Protein AF-A0A182I8K1-F1 (afdb_monomer)

Sequence (194 aa):
MDQNGKLSFAEFNQKLLKYISNSVHCDAQEKDIISRFKKLVEQRDACLAQLHKKKELELVYSEDIKGLQQQHAKAVEVLEGIEKKCNLLALEQLSIDGAQLPLKESTEQNKPQGSTDPSHQMNEMLLNRFLRKYCNLYVQFNACGSGIRVLSLADNQYYEFCLNDTTNVAELREHIWSNLAASSGHLNSWESLL

Foldseek 3Di:
DDDDDDDDPVNVVVVVVVVVVVCVVVVVVVVVVVVVVVVVVVVVVVVVVVVVVVVVVVVVVVVVVVVVVVVVVVVVVVVVVVVVVVVVVVVVVVVVVVVPPPPPPDDDDDDDPLPDDPVLVVLLVVVQVVCCVPPQKHWDQDSPFQWIWIARNVVRDIDIDRHPPPDDSVVVSVVVSVVVVVPDPCVVVCVVVD

Structure (mmCIF, N/CA/C/O backbone):
data_AF-A0A182I8K1-F1
#
_entry.id   AF-A0A182I8K1-F1
#
loop_
_atom_site.group_PDB
_atom_site.id
_atom_site.type_symbol
_atom_site.label_atom_id
_atom_site.label_alt_id
_atom_site.label_comp_id
_atom_site.label_asym_id
_atom_site.label_entity_id
_atom_site.label_seq_id
_atom_site.pdbx_PDB_ins_code
_atom_site.Cartn_x
_atom_site.Cartn_y
_atom_site.Cartn_z
_atom_site.occupancy
_atom_site.B_iso_or_equiv
_atom_site.auth_seq_id
_atom_site.auth_comp_id
_atom_site.auth_asym_id
_atom_site.auth_atom_id
_atom_site.pdbx_PDB_model_num
ATOM 1 N N . MET A 1 1 ? 61.098 27.113 -42.974 1.00 37.16 1 MET A N 1
ATOM 2 C CA . MET A 1 1 ? 60.189 26.430 -43.919 1.00 37.16 1 MET A CA 1
ATOM 3 C C . MET A 1 1 ? 59.631 27.502 -44.830 1.00 37.16 1 MET A C 1
ATOM 5 O O . MET A 1 1 ? 58.906 28.359 -44.341 1.00 37.16 1 MET A O 1
ATOM 9 N N . ASP A 1 2 ? 60.036 27.509 -46.097 1.00 41.06 2 ASP A N 1
ATOM 10 C CA . ASP A 1 2 ? 59.602 28.512 -47.072 1.00 41.06 2 ASP A CA 1
ATOM 11 C C . ASP A 1 2 ? 58.106 28.365 -47.369 1.00 41.06 2 ASP A C 1
ATOM 13 O O . ASP A 1 2 ? 57.654 27.327 -47.847 1.00 41.06 2 ASP A O 1
ATOM 17 N N . GLN A 1 3 ? 57.323 29.397 -47.048 1.00 54.00 3 GLN A N 1
ATOM 18 C CA . GLN A 1 3 ? 55.856 29.352 -47.081 1.00 54.00 3 GLN A CA 1
ATOM 19 C C . GLN A 1 3 ? 55.215 29.780 -48.411 1.00 54.00 3 GLN A C 1
ATOM 21 O O . GLN A 1 3 ? 53.996 29.825 -48.482 1.00 54.00 3 GLN A O 1
ATOM 26 N N . ASN A 1 4 ? 55.970 30.043 -49.484 1.00 56.75 4 ASN A N 1
ATOM 27 C CA . ASN A 1 4 ? 55.393 30.511 -50.757 1.00 56.75 4 ASN A CA 1
ATOM 28 C C . ASN A 1 4 ? 56.011 29.838 -51.996 1.00 56.75 4 ASN A C 1
ATOM 30 O O . ASN A 1 4 ? 56.458 30.498 -52.934 1.00 56.75 4 ASN A O 1
ATOM 34 N N . GLY A 1 5 ? 56.023 28.504 -52.022 1.00 65.12 5 GLY A N 1
ATOM 35 C CA . GLY A 1 5 ? 56.319 27.756 -53.246 1.00 65.12 5 GLY A CA 1
ATOM 36 C C . GLY A 1 5 ? 55.140 27.820 -54.223 1.00 65.12 5 GLY A C 1
ATOM 37 O O . GLY A 1 5 ? 54.064 27.308 -53.918 1.00 65.12 5 GLY A O 1
ATOM 38 N N . LYS A 1 6 ? 55.328 28.432 -55.400 1.00 73.62 6 LYS A N 1
ATOM 39 C CA . LYS A 1 6 ? 54.354 28.361 -56.503 1.00 73.62 6 LYS A CA 1
ATOM 40 C C . LYS A 1 6 ? 54.275 26.915 -56.989 1.00 73.62 6 LYS A C 1
ATOM 42 O O . LYS A 1 6 ? 55.238 26.406 -57.552 1.00 73.62 6 LYS A O 1
ATOM 47 N N . LEU A 1 7 ? 53.142 26.265 -56.746 1.00 78.06 7 LEU A N 1
ATOM 48 C C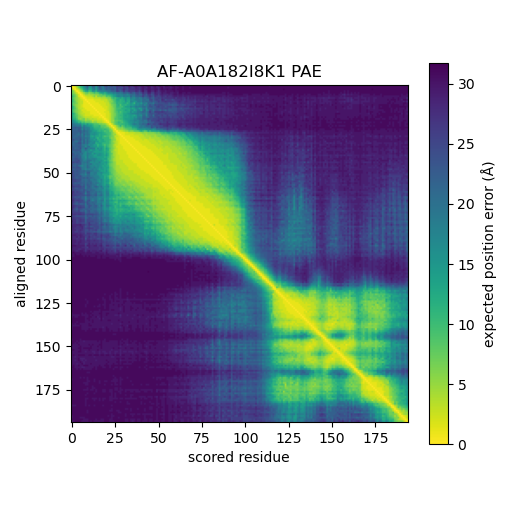A . LEU A 1 7 ? 52.898 24.896 -57.183 1.00 78.06 7 LEU A CA 1
ATOM 49 C C . LEU A 1 7 ? 52.418 24.898 -58.640 1.00 78.06 7 LEU A C 1
ATOM 51 O O . LEU A 1 7 ? 51.538 25.685 -58.994 1.00 78.06 7 LEU A O 1
ATOM 55 N N . SER A 1 8 ? 52.959 24.020 -59.482 1.00 83.88 8 SER A N 1
ATOM 56 C CA . SER A 1 8 ? 52.418 23.838 -60.831 1.00 83.88 8 SER A CA 1
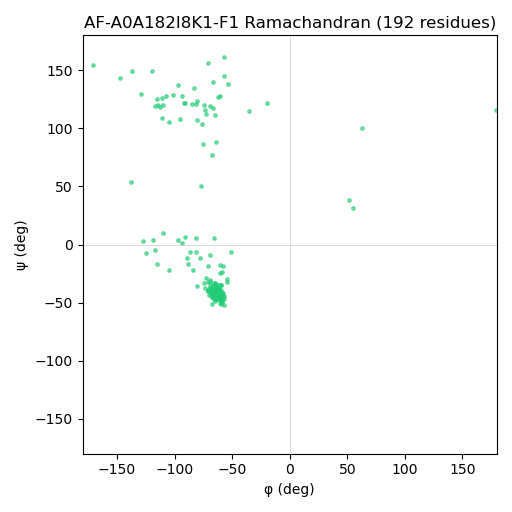ATOM 57 C C . SER A 1 8 ? 51.059 23.128 -60.786 1.00 83.88 8 SER A C 1
ATOM 59 O O . SER A 1 8 ? 50.750 22.380 -59.855 1.00 83.88 8 SER A O 1
ATOM 61 N N . PHE A 1 9 ? 50.234 23.325 -61.818 1.00 73.81 9 PHE A N 1
ATOM 62 C CA . PHE A 1 9 ? 48.918 22.681 -61.908 1.00 73.81 9 PHE A CA 1
ATOM 63 C C . PHE A 1 9 ? 49.011 21.144 -61.900 1.00 73.81 9 PHE A C 1
ATOM 65 O O . PHE A 1 9 ? 48.170 20.472 -61.306 1.00 73.81 9 PHE A O 1
ATOM 72 N N . ALA A 1 10 ? 50.064 20.579 -62.496 1.00 86.12 10 ALA A N 1
ATOM 73 C CA . ALA A 1 10 ? 50.304 19.137 -62.499 1.00 86.12 10 ALA A CA 1
ATOM 74 C C . ALA A 1 10 ? 50.625 18.601 -61.092 1.00 86.12 10 ALA A C 1
ATOM 76 O O . ALA A 1 10 ? 50.061 17.591 -60.670 1.00 86.12 10 ALA A O 1
ATOM 77 N N . GLU A 1 11 ? 51.471 19.305 -60.335 1.00 83.00 11 GLU A N 1
ATOM 78 C CA . GLU A 1 11 ? 51.780 18.961 -58.940 1.00 83.00 11 GLU A CA 1
ATOM 79 C C . GLU A 1 11 ? 50.561 19.139 -58.030 1.00 83.00 11 GLU A C 1
ATOM 81 O O . GLU A 1 11 ? 50.365 18.358 -57.096 1.00 83.00 11 GLU A O 1
ATOM 86 N N . PHE A 1 12 ? 49.719 20.138 -58.310 1.00 78.69 12 PHE A N 1
ATOM 87 C CA . PHE A 1 12 ? 48.468 20.351 -57.586 1.00 78.69 12 PHE A CA 1
ATOM 88 C C . PHE A 1 12 ? 47.513 19.185 -57.822 1.00 78.69 12 PHE A C 1
ATOM 90 O O . PHE A 1 12 ? 47.037 18.588 -56.860 1.00 78.69 12 PHE A O 1
ATOM 97 N N . ASN A 1 13 ? 47.316 18.792 -59.083 1.00 78.75 13 ASN A N 1
ATOM 98 C CA . ASN A 1 13 ? 46.490 17.641 -59.434 1.00 78.75 13 ASN A CA 1
ATOM 99 C C . ASN A 1 13 ? 47.024 16.336 -58.841 1.00 78.75 13 ASN A C 1
ATOM 101 O O . ASN A 1 13 ? 46.237 15.541 -58.338 1.00 78.75 13 ASN A O 1
ATOM 105 N N . GLN A 1 14 ? 48.340 16.113 -58.818 1.00 82.00 14 GLN A N 1
ATOM 106 C CA . GLN A 1 14 ? 48.906 14.939 -58.149 1.00 82.00 14 GLN A CA 1
ATOM 107 C C . GLN A 1 14 ? 48.653 14.948 -56.640 1.00 82.00 14 GLN A C 1
ATOM 109 O O . GLN A 1 14 ? 48.285 13.916 -56.080 1.00 82.00 14 GLN A O 1
ATOM 114 N N . LYS A 1 15 ? 48.817 16.096 -55.969 1.00 77.69 15 LYS A N 1
ATOM 115 C CA . LYS A 1 15 ? 48.501 16.217 -54.538 1.00 77.69 15 LYS A CA 1
ATOM 116 C C . LYS A 1 15 ? 47.012 16.000 -54.270 1.00 77.69 15 LYS A C 1
ATOM 118 O O . LYS A 1 15 ? 46.679 15.312 -53.308 1.00 77.69 15 LYS A O 1
ATOM 123 N N . LEU A 1 16 ? 46.139 16.522 -55.131 1.00 72.44 16 LEU A N 1
ATOM 124 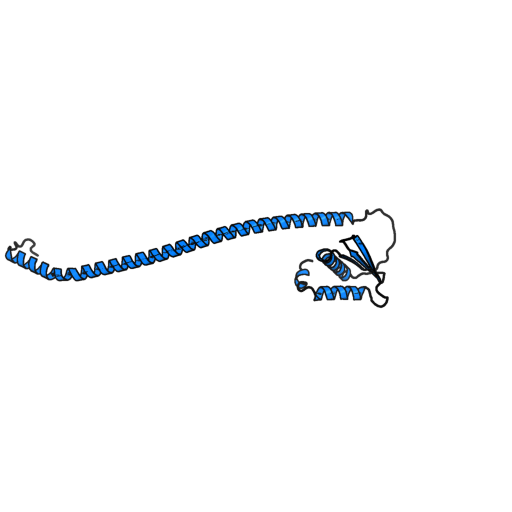C CA . LEU A 1 16 ? 44.689 16.360 -55.031 1.00 72.44 16 LEU A CA 1
ATOM 125 C C . LEU A 1 16 ? 44.274 14.895 -55.227 1.00 72.44 16 LEU A C 1
ATOM 127 O O . LEU A 1 16 ? 43.547 14.346 -54.406 1.00 72.44 16 LEU A O 1
ATOM 131 N N . LEU A 1 17 ? 44.804 14.226 -56.253 1.00 76.56 17 LEU A N 1
ATOM 132 C CA . LEU A 1 17 ? 44.559 12.804 -56.507 1.00 76.56 17 LEU A CA 1
ATOM 133 C C . LEU A 1 17 ? 45.052 11.932 -55.351 1.00 76.56 17 LEU A C 1
ATOM 135 O O . LEU A 1 17 ? 44.356 11.009 -54.937 1.00 76.56 17 LEU A O 1
ATOM 139 N N . LYS A 1 18 ? 46.214 12.252 -54.775 1.00 74.31 18 LYS A N 1
ATOM 140 C CA . LYS A 1 18 ? 46.752 11.560 -53.596 1.00 74.31 18 LYS A CA 1
ATOM 141 C C . LYS A 1 18 ? 45.880 11.779 -52.355 1.00 74.31 18 LYS A C 1
ATOM 143 O O . LYS A 1 18 ? 45.711 10.859 -51.564 1.00 74.31 18 LYS A O 1
ATOM 148 N N . TYR A 1 19 ? 45.280 12.960 -52.210 1.00 67.00 19 TYR A N 1
ATOM 149 C CA . TYR A 1 19 ? 44.316 13.250 -51.148 1.00 67.00 19 TYR A CA 1
ATOM 150 C C . TYR A 1 19 ? 43.010 12.460 -51.330 1.00 67.00 19 TYR A C 1
ATOM 152 O O . TYR A 1 19 ? 42.544 11.841 -50.382 1.00 67.00 19 TYR A O 1
ATOM 160 N N . ILE A 1 20 ? 42.486 12.386 -52.557 1.00 66.88 20 ILE A N 1
ATOM 161 C CA . ILE A 1 20 ? 41.296 11.587 -52.913 1.00 66.88 20 ILE A CA 1
ATOM 162 C C . ILE A 1 20 ? 41.561 10.077 -52.758 1.00 66.88 20 ILE A C 1
ATOM 164 O O . ILE A 1 20 ? 40.691 9.311 -52.360 1.00 66.88 20 ILE A O 1
ATOM 168 N N . SER A 1 21 ? 42.790 9.629 -53.012 1.00 67.94 21 SER A N 1
ATOM 169 C CA . SER A 1 21 ? 43.196 8.237 -52.772 1.00 67.94 21 SER A CA 1
ATOM 170 C C . SER A 1 21 ? 43.254 7.914 -51.275 1.00 67.94 21 SER A C 1
ATOM 172 O O . SER A 1 21 ? 42.953 6.799 -50.862 1.00 67.94 21 SER A O 1
ATOM 174 N N . ASN A 1 22 ? 43.606 8.907 -50.453 1.00 63.66 22 ASN A N 1
ATOM 175 C CA . ASN A 1 22 ? 43.666 8.789 -48.999 1.00 63.66 22 ASN A CA 1
ATOM 176 C C . ASN A 1 22 ? 42.298 8.994 -48.320 1.00 63.66 22 ASN A C 1
ATOM 178 O O . ASN A 1 22 ? 42.104 8.502 -47.211 1.00 63.66 22 ASN A O 1
ATOM 182 N N . SER A 1 23 ? 41.328 9.659 -48.964 1.00 57.78 23 SER A N 1
ATOM 183 C CA . SER A 1 23 ? 39.959 9.804 -48.438 1.00 57.78 23 SER A CA 1
ATOM 184 C C . SER A 1 23 ? 39.171 8.491 -48.426 1.00 57.78 23 SER A C 1
ATOM 186 O O . SER A 1 23 ? 38.142 8.409 -47.768 1.00 57.78 23 SER A O 1
ATOM 188 N N . VAL A 1 24 ? 39.693 7.425 -49.046 1.00 56.25 24 VAL A N 1
ATOM 189 C CA . VAL A 1 24 ? 39.214 6.040 -48.867 1.00 56.25 24 VAL A CA 1
ATOM 190 C C . VAL A 1 24 ? 39.280 5.603 -47.387 1.00 56.25 24 VAL A C 1
ATOM 192 O O . VAL A 1 24 ? 38.599 4.667 -46.977 1.00 56.25 24 VAL A O 1
ATOM 195 N N . HIS A 1 25 ? 40.064 6.287 -46.542 1.00 55.94 25 HIS A N 1
ATOM 196 C CA . HIS A 1 25 ? 40.109 6.056 -45.092 1.00 55.94 25 HIS A CA 1
ATOM 197 C C . HIS A 1 25 ? 39.049 6.832 -44.283 1.00 55.94 25 HIS A C 1
ATOM 199 O O . HIS A 1 25 ? 38.903 6.570 -43.088 1.00 55.94 25 HIS A O 1
ATOM 205 N N . CYS A 1 26 ? 38.279 7.738 -44.900 1.00 60.59 26 CYS A N 1
ATOM 206 C CA . CYS A 1 26 ? 37.181 8.445 -44.228 1.00 60.59 26 CYS A CA 1
ATOM 207 C C . CYS A 1 26 ? 35.952 7.548 -44.012 1.00 60.59 26 CYS A C 1
ATOM 209 O O . CYS A 1 26 ? 35.315 7.644 -42.964 1.00 60.59 26 CYS A O 1
ATOM 211 N N . ASP A 1 27 ? 35.682 6.603 -44.917 1.00 69.69 27 ASP A N 1
ATOM 212 C CA . ASP A 1 27 ? 34.526 5.697 -44.830 1.00 69.69 27 ASP A CA 1
ATOM 213 C C . ASP A 1 27 ? 34.523 4.845 -43.550 1.00 69.69 27 ASP A C 1
ATOM 215 O O . ASP A 1 27 ? 33.470 4.532 -42.993 1.00 69.69 27 ASP A O 1
ATOM 219 N N . ALA A 1 28 ? 35.703 4.444 -43.066 1.00 73.12 28 ALA A N 1
ATOM 220 C CA . ALA A 1 28 ? 35.826 3.652 -41.843 1.00 73.12 28 ALA A CA 1
ATOM 221 C C . ALA A 1 28 ? 35.509 4.483 -40.590 1.00 73.12 28 ALA A C 1
ATOM 223 O O . ALA A 1 28 ? 34.838 3.997 -39.680 1.00 73.12 28 ALA A O 1
ATOM 224 N N . GLN A 1 29 ? 35.954 5.742 -40.559 1.00 76.56 29 GLN A N 1
ATOM 225 C CA . GLN A 1 29 ? 35.676 6.668 -39.459 1.00 76.56 29 GLN A CA 1
ATOM 226 C C . GLN A 1 29 ? 34.206 7.094 -39.445 1.00 76.56 29 GLN A C 1
ATOM 228 O O . GLN A 1 29 ? 33.592 7.140 -38.383 1.00 76.56 29 GLN A O 1
ATOM 233 N N . GLU A 1 30 ? 33.614 7.342 -40.613 1.00 78.75 30 GLU A N 1
ATOM 234 C CA . GLU A 1 30 ? 32.193 7.665 -40.734 1.00 78.75 30 GLU A CA 1
ATOM 235 C C . GLU A 1 30 ? 31.313 6.498 -40.262 1.00 78.75 30 GLU A C 1
ATOM 237 O O . GLU A 1 30 ? 30.403 6.690 -39.452 1.00 78.75 30 GLU A O 1
ATOM 242 N N . LYS A 1 31 ? 31.636 5.263 -40.669 1.00 80.94 31 LYS A N 1
ATOM 243 C CA . LYS A 1 31 ? 30.946 4.056 -40.185 1.00 80.94 31 LYS A CA 1
ATOM 244 C C . LYS A 1 31 ? 31.087 3.861 -38.675 1.00 80.94 31 LYS A C 1
ATOM 246 O O . LYS A 1 31 ? 30.110 3.471 -38.032 1.00 80.94 31 LYS A O 1
ATOM 251 N N . ASP A 1 32 ? 32.258 4.138 -38.099 1.00 84.12 32 ASP A N 1
ATOM 252 C CA . ASP A 1 32 ? 32.456 4.083 -36.645 1.00 84.12 32 ASP A CA 1
ATOM 253 C C . ASP A 1 32 ? 31.590 5.124 -35.921 1.00 84.12 32 ASP A C 1
ATOM 255 O O . ASP A 1 32 ? 30.866 4.791 -34.983 1.00 84.12 32 ASP A O 1
ATOM 259 N N . ILE A 1 33 ? 31.577 6.368 -36.406 1.00 83.38 33 ILE A N 1
ATOM 260 C CA . ILE A 1 33 ? 30.759 7.448 -35.842 1.00 83.38 33 ILE A CA 1
ATOM 261 C C . ILE A 1 33 ? 29.267 7.093 -35.905 1.00 83.38 33 ILE A C 1
ATOM 263 O O . ILE A 1 33 ? 28.572 7.194 -34.892 1.00 83.38 33 ILE A O 1
ATOM 267 N N . ILE A 1 34 ? 28.776 6.610 -37.050 1.00 84.12 34 ILE A N 1
ATOM 268 C CA . ILE A 1 34 ? 27.381 6.175 -37.214 1.00 84.12 34 ILE A CA 1
ATOM 269 C C . ILE A 1 34 ? 27.052 5.023 -36.253 1.00 84.12 34 ILE A C 1
ATOM 271 O O . ILE A 1 34 ? 26.008 5.041 -35.600 1.00 84.12 34 ILE A O 1
ATOM 275 N N . SER A 1 35 ? 27.950 4.044 -36.109 1.00 88.75 35 SER A N 1
ATOM 276 C CA . SER A 1 35 ? 27.792 2.930 -35.164 1.00 88.75 35 SER A CA 1
ATOM 277 C C . SER A 1 35 ? 27.703 3.416 -33.713 1.00 88.75 35 SER A C 1
ATOM 279 O O . SER A 1 35 ? 26.838 2.974 -32.952 1.00 88.75 35 SER A O 1
ATOM 281 N N . ARG A 1 36 ? 28.546 4.379 -33.325 1.00 91.25 36 ARG A N 1
ATOM 282 C CA . ARG A 1 36 ? 28.522 4.986 -31.987 1.00 91.25 36 ARG A CA 1
ATOM 283 C C . ARG A 1 36 ? 27.236 5.771 -31.741 1.00 91.25 36 ARG A C 1
ATOM 285 O O . ARG A 1 36 ? 26.642 5.611 -30.677 1.00 91.25 36 ARG A O 1
ATOM 292 N N . PHE A 1 37 ? 26.766 6.552 -32.714 1.00 91.69 37 PHE A N 1
ATOM 293 C CA . PHE A 1 37 ? 25.477 7.239 -32.610 1.00 91.69 37 PHE A CA 1
ATOM 294 C C . PHE A 1 37 ? 24.316 6.260 -32.481 1.00 91.69 37 PHE A C 1
ATOM 296 O O . PHE A 1 37 ? 23.457 6.457 -31.626 1.00 91.69 37 PHE A O 1
ATOM 303 N N . LYS A 1 38 ? 24.315 5.173 -33.259 1.00 92.62 38 LYS A N 1
ATOM 304 C CA . LYS A 1 38 ? 23.286 4.136 -33.156 1.00 92.62 38 LYS A CA 1
ATOM 305 C C . LYS A 1 38 ? 23.236 3.531 -31.751 1.00 92.62 38 LYS A C 1
ATOM 307 O O . LYS A 1 38 ? 22.163 3.470 -31.161 1.00 92.62 38 LYS A O 1
ATOM 312 N N . LYS A 1 39 ? 24.394 3.191 -31.172 1.00 93.56 39 LYS A N 1
ATOM 313 C CA . LYS A 1 39 ? 24.479 2.697 -29.786 1.00 93.56 39 LYS A CA 1
ATOM 314 C C . LYS A 1 39 ? 23.964 3.713 -28.766 1.00 93.56 39 LYS A C 1
ATOM 316 O O . LYS A 1 39 ? 23.277 3.329 -27.827 1.00 93.56 39 LYS A O 1
ATOM 321 N N . LEU A 1 40 ? 24.274 4.999 -28.935 1.00 94.38 40 LEU A N 1
ATOM 322 C CA . LEU A 1 40 ? 23.772 6.053 -28.045 1.00 94.38 40 LEU A CA 1
ATOM 323 C C . LEU A 1 40 ? 22.250 6.213 -28.143 1.00 94.38 40 LEU A C 1
ATOM 325 O O . LEU A 1 40 ? 21.595 6.416 -27.124 1.00 94.38 40 LEU A O 1
ATOM 329 N N . VAL A 1 41 ? 21.683 6.092 -29.345 1.00 93.19 41 VAL A N 1
ATOM 330 C CA . VAL A 1 41 ? 20.227 6.106 -29.551 1.00 93.19 41 VAL A CA 1
ATOM 331 C C . VAL A 1 41 ? 19.579 4.899 -28.872 1.00 93.19 41 VAL A C 1
ATOM 333 O O . VAL A 1 41 ? 18.637 5.077 -28.107 1.00 93.19 41 VAL A O 1
ATOM 336 N N . GLU A 1 42 ? 20.132 3.699 -29.054 1.00 95.56 42 GLU A N 1
ATOM 337 C CA . GLU A 1 42 ? 19.651 2.481 -28.386 1.00 95.56 42 GLU A CA 1
ATOM 338 C C . GLU A 1 42 ? 19.712 2.608 -26.851 1.00 95.56 42 GLU A C 1
ATOM 340 O O . GLU A 1 42 ? 18.759 2.257 -26.155 1.00 95.56 42 GLU A O 1
ATOM 345 N N . GLN A 1 43 ? 20.797 3.172 -26.307 1.00 96.19 43 GLN A N 1
ATOM 346 C CA . GLN A 1 43 ? 20.934 3.433 -24.870 1.00 96.19 43 GLN A CA 1
ATOM 347 C C . GLN A 1 43 ? 19.924 4.465 -24.359 1.00 96.19 43 GLN A C 1
ATOM 349 O O . GLN A 1 43 ? 19.333 4.275 -23.293 1.00 96.19 43 GLN A O 1
ATOM 354 N N . ARG A 1 44 ? 19.707 5.550 -25.112 1.00 96.69 44 ARG A N 1
ATOM 355 C CA . ARG A 1 44 ? 18.696 6.563 -24.792 1.00 96.69 44 ARG A CA 1
ATOM 356 C C . ARG A 1 44 ? 17.310 5.931 -24.740 1.00 96.69 44 ARG A C 1
ATOM 358 O O . ARG A 1 44 ? 16.586 6.157 -23.776 1.00 96.69 44 ARG A O 1
ATOM 365 N N . ASP A 1 45 ? 16.956 5.137 -25.742 1.00 96.62 45 ASP A N 1
ATOM 366 C CA . ASP A 1 45 ? 15.627 4.535 -25.849 1.00 96.62 45 ASP A CA 1
ATOM 367 C C . ASP A 1 45 ? 15.394 3.501 -24.740 1.00 96.62 45 ASP A C 1
ATOM 369 O O . ASP A 1 45 ? 14.327 3.486 -24.124 1.00 96.62 45 ASP A O 1
ATOM 373 N N . ALA A 1 46 ? 16.417 2.717 -24.386 1.00 97.56 46 ALA A N 1
ATOM 374 C CA . ALA A 1 46 ? 16.369 1.826 -23.229 1.00 97.56 46 ALA A CA 1
ATOM 375 C C . ALA A 1 46 ? 16.168 2.595 -21.908 1.00 97.56 46 ALA A C 1
ATOM 377 O O . ALA A 1 46 ? 15.355 2.192 -21.073 1.00 97.56 46 ALA A O 1
ATOM 378 N N . CYS A 1 47 ? 16.867 3.720 -21.724 1.00 97.38 47 CYS A N 1
ATOM 379 C CA . CYS A 1 47 ? 16.711 4.577 -20.547 1.00 97.38 47 CYS A CA 1
ATOM 380 C C . CYS A 1 47 ? 15.306 5.198 -20.475 1.00 97.38 47 CYS A C 1
ATOM 382 O O . CYS A 1 47 ? 14.664 5.173 -19.425 1.00 97.38 47 CYS A O 1
ATOM 384 N N . LEU A 1 48 ? 14.783 5.688 -21.603 1.00 97.00 48 LEU A N 1
ATOM 385 C CA . LEU A 1 48 ? 13.426 6.230 -21.691 1.00 97.00 48 LEU A CA 1
ATOM 386 C C . LEU A 1 48 ? 12.365 5.171 -21.372 1.00 97.00 48 LEU A C 1
ATOM 388 O O . LEU A 1 48 ? 11.432 5.460 -20.624 1.00 97.00 48 LEU A O 1
ATOM 392 N N . ALA A 1 49 ? 12.527 3.940 -21.861 1.00 97.62 49 ALA A N 1
ATOM 393 C CA . ALA A 1 49 ? 11.627 2.835 -21.538 1.00 97.62 49 ALA A CA 1
ATOM 394 C C . ALA A 1 49 ? 11.636 2.503 -20.034 1.00 97.62 49 ALA A C 1
ATOM 396 O O . ALA A 1 49 ? 10.580 2.299 -19.431 1.00 97.62 49 ALA A O 1
ATOM 397 N N . GLN A 1 50 ? 12.814 2.503 -19.399 1.00 97.88 50 GLN A N 1
ATOM 398 C CA . GLN A 1 50 ? 12.930 2.305 -17.950 1.00 97.88 50 GLN A CA 1
ATOM 399 C C . GLN A 1 50 ? 12.271 3.439 -17.155 1.00 97.88 50 GLN A C 1
ATOM 401 O O . GLN A 1 50 ? 11.559 3.171 -16.185 1.00 97.88 50 GLN A O 1
ATOM 406 N N . LEU A 1 51 ? 12.467 4.694 -17.570 1.00 97.19 51 LEU A N 1
ATOM 407 C CA . LEU A 1 51 ? 11.829 5.855 -16.945 1.00 97.19 51 LEU A CA 1
ATOM 408 C C . LEU A 1 51 ? 10.305 5.808 -17.076 1.00 97.19 51 LEU A C 1
ATOM 410 O O . LEU A 1 51 ? 9.609 6.084 -16.101 1.00 97.19 51 LEU A O 1
ATOM 414 N N . HIS A 1 52 ? 9.786 5.412 -18.240 1.00 97.25 52 HIS A N 1
ATOM 415 C CA . HIS A 1 52 ? 8.349 5.248 -18.451 1.00 97.25 52 HIS A CA 1
ATOM 416 C C . HIS A 1 52 ? 7.765 4.201 -17.502 1.00 97.25 52 HIS A C 1
ATOM 418 O O . HIS A 1 52 ? 6.830 4.494 -16.760 1.00 97.25 52 HIS A O 1
ATOM 424 N N . LYS A 1 53 ? 8.390 3.020 -17.437 1.00 97.00 53 LYS A N 1
ATOM 425 C CA . LYS A 1 53 ? 7.969 1.944 -16.533 1.00 97.00 53 LYS A CA 1
ATOM 426 C C . LYS A 1 53 ? 7.999 2.381 -15.067 1.00 97.00 53 LYS A C 1
ATOM 428 O O . LYS A 1 53 ? 7.094 2.063 -14.302 1.00 97.00 53 LYS A O 1
ATOM 433 N N . LYS A 1 54 ? 9.035 3.122 -14.656 1.00 96.88 54 LYS A N 1
ATOM 434 C CA . LYS A 1 54 ? 9.130 3.654 -13.289 1.00 96.88 54 LYS A CA 1
ATOM 435 C C . LYS A 1 54 ? 7.999 4.642 -12.992 1.00 96.88 54 LYS A C 1
ATOM 437 O O . LYS A 1 54 ? 7.419 4.575 -11.915 1.00 96.88 54 LYS A O 1
ATOM 442 N N . LYS A 1 55 ? 7.669 5.515 -13.946 1.00 96.75 55 LYS A N 1
ATOM 443 C CA . LYS A 1 55 ? 6.578 6.486 -13.817 1.00 96.75 55 LYS A CA 1
ATOM 444 C C . LYS A 1 55 ? 5.209 5.810 -13.709 1.00 96.75 55 LYS A C 1
ATOM 446 O O . LYS A 1 55 ? 4.388 6.240 -12.909 1.00 96.75 55 LYS A O 1
ATOM 451 N N . GLU A 1 56 ? 4.964 4.751 -14.479 1.00 96.75 56 GLU A N 1
ATOM 452 C CA . GLU A 1 56 ? 3.731 3.958 -14.370 1.00 96.75 56 GLU A CA 1
ATOM 453 C C . GLU A 1 56 ? 3.596 3.318 -12.985 1.00 96.75 56 GLU A C 1
ATOM 455 O O . GLU A 1 56 ? 2.541 3.415 -12.366 1.00 96.75 56 GLU A O 1
ATOM 460 N N . LEU A 1 57 ? 4.677 2.735 -12.457 1.00 96.25 57 LEU A N 1
ATOM 461 C CA . LEU A 1 57 ? 4.684 2.178 -11.100 1.00 96.25 57 LEU A CA 1
ATOM 462 C C . LEU A 1 57 ? 4.443 3.251 -10.031 1.00 96.25 57 LEU A C 1
ATOM 464 O O . LEU A 1 57 ? 3.710 3.016 -9.078 1.00 96.25 57 LEU A O 1
ATOM 468 N N . GLU A 1 58 ? 5.032 4.436 -10.189 1.00 95.81 58 GLU A N 1
ATOM 469 C CA . GLU A 1 58 ? 4.828 5.559 -9.269 1.00 95.81 58 GLU A CA 1
ATOM 470 C C . GLU A 1 58 ? 3.370 6.040 -9.246 1.00 95.81 58 GLU A C 1
ATOM 472 O O . GLU A 1 58 ? 2.846 6.356 -8.177 1.00 95.81 58 GLU A O 1
ATOM 477 N N . LEU A 1 59 ? 2.689 6.041 -10.398 1.00 95.38 59 LEU A N 1
ATOM 478 C CA . LEU A 1 59 ? 1.259 6.349 -10.472 1.00 95.38 59 LEU A CA 1
ATOM 479 C C . LEU A 1 59 ? 0.420 5.324 -9.705 1.00 95.38 59 LEU A C 1
ATOM 481 O O . LEU A 1 59 ? -0.417 5.727 -8.900 1.00 95.38 59 LEU A O 1
ATOM 485 N N . VAL A 1 60 ? 0.696 4.028 -9.888 1.00 95.38 60 VAL A N 1
ATOM 486 C CA . VAL A 1 60 ? 0.015 2.953 -9.146 1.00 95.38 60 VAL A CA 1
ATOM 487 C C . VAL A 1 60 ? 0.213 3.128 -7.639 1.00 95.38 60 VAL A C 1
ATOM 489 O O . VAL A 1 60 ? -0.759 3.173 -6.890 1.00 95.38 60 VAL A O 1
ATOM 492 N N . TYR A 1 61 ? 1.452 3.341 -7.184 1.00 95.44 61 TYR A N 1
ATOM 493 C CA . TYR A 1 61 ? 1.717 3.577 -5.761 1.00 95.44 61 TYR A CA 1
ATOM 494 C C . TYR A 1 61 ? 1.018 4.833 -5.225 1.00 95.44 61 TYR A C 1
ATOM 496 O O . TYR A 1 61 ? 0.579 4.853 -4.076 1.00 95.44 61 TYR A O 1
ATOM 504 N N . SER A 1 62 ? 0.892 5.889 -6.033 1.00 95.94 62 SER A N 1
ATOM 505 C CA . SER A 1 62 ? 0.160 7.095 -5.638 1.00 95.94 62 SER A CA 1
ATOM 506 C C . SER A 1 62 ? -1.332 6.822 -5.427 1.00 95.94 62 SER A C 1
ATOM 508 O O . SER A 1 62 ? -1.924 7.351 -4.482 1.00 95.94 62 SER A O 1
ATOM 510 N N . GLU A 1 63 ? -1.943 5.999 -6.278 1.00 95.31 63 GLU A N 1
ATOM 511 C CA . GLU A 1 63 ? -3.338 5.575 -6.132 1.00 95.31 63 GLU A CA 1
ATOM 512 C C . GLU A 1 63 ? -3.533 4.697 -4.891 1.00 95.31 63 GLU A C 1
ATOM 514 O O . GLU A 1 63 ? -4.440 4.965 -4.098 1.00 95.31 63 GLU A O 1
ATOM 519 N N . ASP A 1 64 ? -2.632 3.742 -4.652 1.00 96.00 64 ASP A N 1
ATOM 520 C CA . ASP A 1 64 ? -2.655 2.888 -3.459 1.00 96.00 64 ASP A CA 1
ATOM 521 C C . ASP A 1 64 ? -2.546 3.708 -2.166 1.00 96.00 64 ASP A C 1
ATOM 523 O O . ASP A 1 64 ? -3.318 3.506 -1.226 1.00 96.00 64 ASP A O 1
ATOM 527 N N . ILE A 1 65 ? -1.635 4.690 -2.121 1.00 95.69 65 ILE A N 1
ATOM 528 C CA . ILE A 1 65 ? -1.480 5.591 -0.969 1.00 95.69 65 ILE A CA 1
ATOM 529 C C . ILE A 1 65 ? -2.775 6.363 -0.706 1.00 95.69 65 ILE A C 1
ATOM 531 O O . ILE A 1 65 ? -3.206 6.457 0.444 1.00 95.69 65 ILE A O 1
ATOM 535 N N . LYS A 1 66 ? -3.425 6.892 -1.750 1.00 96.12 66 LYS A N 1
ATOM 536 C CA . LYS A 1 66 ? -4.714 7.588 -1.603 1.00 96.12 66 LYS A CA 1
ATOM 537 C C . LYS A 1 66 ? -5.796 6.649 -1.069 1.00 96.12 66 LYS A C 1
ATOM 539 O O . LYS A 1 66 ? -6.555 7.040 -0.181 1.00 96.12 66 LYS A O 1
ATOM 544 N N . GLY A 1 67 ? -5.844 5.412 -1.564 1.00 96.62 67 GLY A N 1
ATOM 545 C CA . GLY A 1 67 ? -6.759 4.382 -1.072 1.00 96.62 67 GLY A CA 1
ATOM 546 C C . GLY A 1 67 ? -6.546 4.079 0.414 1.00 96.62 67 GLY A C 1
ATOM 547 O O . GLY A 1 67 ? -7.499 4.105 1.196 1.00 96.62 67 GLY A O 1
ATOM 548 N N . LEU A 1 68 ? -5.293 3.875 0.827 1.00 95.44 68 LEU A N 1
ATOM 549 C CA . LEU A 1 68 ? -4.923 3.636 2.226 1.00 95.44 68 LEU A CA 1
ATOM 550 C C . LEU A 1 68 ? -5.247 4.834 3.127 1.00 95.44 68 LEU A C 1
ATOM 552 O O . LEU A 1 68 ? -5.776 4.647 4.221 1.00 95.44 68 LEU A O 1
ATOM 556 N N . GLN A 1 69 ? -5.005 6.065 2.672 1.00 96.62 69 GLN A N 1
ATOM 557 C CA . GLN A 1 69 ? -5.377 7.276 3.413 1.00 96.62 69 GLN A CA 1
ATOM 558 C C . GLN A 1 69 ? -6.891 7.368 3.635 1.00 96.62 69 GLN A C 1
ATOM 560 O O . GLN A 1 69 ? -7.336 7.709 4.733 1.00 96.62 69 GLN A O 1
ATOM 565 N N . GLN A 1 70 ? -7.694 7.017 2.628 1.00 96.69 70 GLN A N 1
ATOM 566 C CA . GLN A 1 70 ? -9.148 6.989 2.768 1.00 96.69 70 GLN A CA 1
ATOM 567 C C . GLN A 1 70 ? -9.608 5.902 3.750 1.00 96.69 70 GLN A C 1
ATOM 569 O O . GLN A 1 70 ? -10.516 6.139 4.547 1.00 96.69 70 GLN A O 1
ATOM 574 N N . GLN A 1 71 ? -8.996 4.714 3.714 1.00 94.25 71 GLN A N 1
ATOM 575 C CA . GLN A 1 71 ? -9.286 3.647 4.676 1.00 94.25 71 GLN A CA 1
ATOM 576 C C . GLN A 1 71 ? -8.910 4.055 6.103 1.00 94.25 71 GLN A C 1
ATOM 578 O O . GLN A 1 71 ? -9.700 3.843 7.020 1.00 94.25 71 GLN A O 1
ATOM 583 N N . HIS A 1 72 ? -7.755 4.698 6.279 1.00 95.25 72 HIS A N 1
ATOM 584 C CA . HIS A 1 72 ? -7.323 5.235 7.564 1.00 95.25 72 HIS A CA 1
ATOM 585 C C . HIS A 1 72 ? -8.327 6.257 8.110 1.00 95.25 72 HIS A C 1
ATOM 587 O O . HIS A 1 72 ? -8.748 6.140 9.256 1.00 95.25 72 HIS A O 1
ATOM 593 N N . ALA A 1 73 ? -8.778 7.212 7.289 1.00 96.31 73 ALA A N 1
ATOM 594 C CA . ALA A 1 73 ? -9.777 8.199 7.705 1.00 96.31 73 ALA A CA 1
ATOM 595 C C . ALA A 1 73 ? -11.087 7.541 8.181 1.00 96.31 73 ALA A C 1
ATOM 597 O O . ALA A 1 73 ? -11.605 7.895 9.237 1.00 96.31 73 ALA A O 1
ATOM 598 N N . LYS A 1 74 ? -11.580 6.529 7.453 1.00 95.69 74 LYS A N 1
ATOM 599 C CA . LYS A 1 74 ? -12.766 5.754 7.861 1.00 95.69 74 LYS A CA 1
ATOM 600 C C . LYS A 1 74 ? -12.543 4.997 9.172 1.00 95.69 74 LYS A C 1
ATOM 602 O O . LYS A 1 74 ? -13.435 4.946 10.010 1.00 95.69 74 LYS A O 1
ATOM 607 N N . ALA A 1 75 ? -11.369 4.393 9.354 1.00 93.31 75 ALA A N 1
ATOM 608 C CA . ALA A 1 75 ? -11.041 3.668 10.578 1.00 93.31 75 ALA A CA 1
ATOM 609 C C . ALA A 1 75 ? -10.987 4.602 11.797 1.00 93.31 75 ALA A C 1
ATOM 611 O O . ALA A 1 75 ? -11.503 4.247 12.854 1.00 93.31 75 ALA A O 1
ATOM 612 N N . VAL A 1 76 ? -10.424 5.804 11.635 1.00 96.31 76 VAL A N 1
ATOM 613 C CA . VAL A 1 76 ? -10.411 6.843 12.675 1.00 96.31 76 VAL A CA 1
ATOM 614 C C . VAL A 1 76 ? -11.834 7.251 13.053 1.00 96.31 76 VAL A C 1
ATOM 616 O O . VAL A 1 76 ? -12.163 7.239 14.233 1.00 96.31 76 VAL A O 1
ATOM 619 N N . GLU A 1 77 ? -12.708 7.511 12.079 1.00 95.94 77 GLU A N 1
ATOM 620 C CA . GLU A 1 77 ? -14.113 7.858 12.343 1.00 95.94 77 GLU A CA 1
ATOM 621 C C . GLU A 1 77 ? -14.843 6.758 13.137 1.00 95.94 77 GLU A C 1
ATOM 623 O O . GLU A 1 77 ? -15.579 7.034 14.088 1.00 95.94 77 GLU A O 1
ATOM 628 N N . VAL A 1 78 ? -14.604 5.488 12.789 1.00 94.25 78 VAL A N 1
ATOM 629 C CA . VAL A 1 78 ? -15.161 4.345 13.526 1.00 94.25 78 VAL A CA 1
ATOM 630 C C . VAL A 1 78 ? -14.620 4.291 14.955 1.00 94.25 78 VAL A C 1
ATOM 632 O O . VAL A 1 78 ? -15.403 4.079 15.882 1.00 94.25 78 VAL A O 1
ATOM 635 N N . LEU A 1 79 ? -13.314 4.492 15.152 1.00 93.25 79 LEU A N 1
ATOM 636 C CA . LEU A 1 79 ? -12.696 4.502 16.480 1.00 93.25 79 LEU A CA 1
ATOM 637 C C . LEU A 1 79 ? -13.242 5.633 17.350 1.00 93.25 79 LEU A C 1
ATOM 639 O O . LEU A 1 79 ? -13.638 5.367 18.481 1.00 93.25 79 LEU A O 1
ATOM 643 N N . GLU A 1 80 ? -13.361 6.849 16.820 1.00 93.94 80 GLU A N 1
ATOM 644 C CA . GLU A 1 80 ? -13.986 7.974 17.526 1.00 93.94 80 GLU A CA 1
ATOM 645 C C . GLU A 1 80 ? -15.447 7.670 17.890 1.00 93.94 80 GLU A C 1
ATOM 647 O O . GLU A 1 80 ? -15.926 8.011 18.974 1.00 93.94 80 GLU A O 1
ATOM 652 N N . GLY A 1 81 ? -16.181 7.003 16.995 1.00 92.06 81 GLY A N 1
ATOM 653 C CA . GLY A 1 81 ? -17.544 6.549 17.259 1.00 92.06 81 GLY A CA 1
ATOM 654 C C . GLY A 1 81 ? -17.618 5.515 18.386 1.00 92.06 81 GLY A C 1
ATOM 655 O O . GLY A 1 81 ? -18.522 5.574 19.223 1.00 92.06 81 GLY A O 1
ATOM 656 N N . ILE A 1 82 ? -16.672 4.576 18.428 1.00 88.75 82 ILE A N 1
ATOM 657 C CA . ILE A 1 82 ? -16.557 3.583 19.502 1.00 88.75 82 ILE A CA 1
ATOM 658 C C . ILE A 1 82 ? -16.169 4.264 20.814 1.00 88.75 82 ILE A C 1
ATOM 660 O O . ILE A 1 82 ? -16.801 3.997 21.830 1.00 88.75 82 ILE A O 1
ATOM 664 N N . GLU A 1 83 ? -15.199 5.174 20.801 1.00 90.75 83 GLU A N 1
ATOM 665 C CA . GLU A 1 83 ? -14.767 5.928 21.978 1.00 90.75 83 GLU A CA 1
ATOM 666 C C . GLU A 1 83 ? -15.935 6.703 22.598 1.00 90.75 83 GLU A C 1
ATOM 668 O O . GLU A 1 83 ? -16.193 6.584 23.795 1.00 90.75 83 GLU A O 1
ATOM 673 N N . LYS A 1 84 ? -16.723 7.411 21.777 1.00 91.94 84 LYS A N 1
ATOM 674 C CA . LYS A 1 84 ? -17.942 8.098 22.235 1.00 91.94 84 LYS A CA 1
ATOM 675 C C . LYS A 1 84 ? -18.926 7.134 22.897 1.00 91.94 84 LYS A C 1
ATOM 677 O O . LYS A 1 84 ? -19.455 7.448 23.959 1.00 91.94 84 LYS A O 1
ATOM 682 N N . LYS A 1 85 ? -19.154 5.954 22.309 1.00 90.38 85 LYS A N 1
ATOM 683 C CA . LYS A 1 85 ? -20.029 4.924 22.900 1.00 90.38 85 LYS A CA 1
ATOM 684 C C . LYS A 1 85 ? -19.475 4.391 24.220 1.00 90.38 85 LYS A C 1
ATOM 686 O O . LYS A 1 85 ? -20.233 4.259 25.172 1.00 90.38 85 LYS A O 1
ATOM 691 N N . CYS A 1 86 ? -18.174 4.124 24.300 1.00 85.06 86 CYS A N 1
ATOM 692 C CA . CYS A 1 86 ? -17.518 3.694 25.533 1.00 85.06 86 CYS A CA 1
ATOM 693 C C . CYS A 1 86 ? -17.648 4.751 26.637 1.00 85.06 86 CYS A C 1
ATOM 695 O O . CYS A 1 86 ? -17.965 4.402 27.770 1.00 85.06 86 CYS A O 1
ATOM 697 N N . ASN A 1 87 ? -17.473 6.031 26.304 1.00 87.00 87 ASN A N 1
ATOM 698 C CA . ASN A 1 87 ? -17.633 7.133 27.252 1.00 87.00 87 ASN A CA 1
ATOM 699 C C . ASN A 1 87 ? -19.080 7.252 27.752 1.00 87.00 87 ASN A C 1
ATOM 701 O O . ASN A 1 87 ? -19.297 7.440 28.946 1.00 87.00 87 ASN A O 1
ATOM 705 N N . LEU A 1 88 ? -20.071 7.088 26.868 1.00 86.56 88 LEU A N 1
ATOM 706 C CA . LEU A 1 88 ? -21.484 7.055 27.260 1.00 86.56 88 LEU A CA 1
ATOM 707 C C . LEU A 1 88 ? -21.788 5.875 28.188 1.00 86.56 88 LEU A C 1
ATOM 709 O O . LEU A 1 88 ? -22.376 6.078 29.244 1.00 86.56 88 LEU A O 1
ATOM 713 N N . LEU A 1 89 ? -21.322 4.671 27.847 1.00 82.06 89 LEU A N 1
ATOM 714 C CA . LEU A 1 89 ? -21.490 3.485 28.692 1.00 82.06 89 LEU A CA 1
ATOM 715 C C . LEU A 1 89 ? -20.813 3.654 30.059 1.00 82.06 89 LEU A C 1
ATOM 717 O O . LEU A 1 89 ? -21.371 3.245 31.072 1.00 82.06 89 LEU A O 1
ATOM 721 N N . ALA A 1 90 ? -19.636 4.283 30.115 1.00 80.81 90 ALA A N 1
ATOM 722 C CA . ALA A 1 90 ? -18.960 4.583 31.375 1.00 80.81 90 ALA A CA 1
ATOM 723 C C . ALA A 1 90 ? -19.764 5.570 32.239 1.00 80.81 90 ALA A C 1
ATOM 725 O O . ALA A 1 90 ? -19.877 5.373 33.448 1.00 80.81 90 ALA A O 1
ATOM 726 N N . LEU A 1 91 ? -20.361 6.602 31.632 1.00 79.62 91 LEU A N 1
ATOM 727 C CA . LEU A 1 91 ? -21.243 7.546 32.328 1.00 79.62 91 LEU A CA 1
ATOM 728 C C . LEU A 1 91 ? -22.533 6.878 32.821 1.00 79.62 91 LEU A C 1
ATOM 730 O O . LEU A 1 91 ? -22.939 7.109 33.959 1.00 79.62 91 LEU A O 1
ATOM 734 N N . GLU A 1 92 ? -23.157 6.028 32.005 1.00 75.25 92 GLU A N 1
ATOM 735 C CA . GLU A 1 92 ? -24.319 5.228 32.410 1.00 75.25 92 GLU A CA 1
ATOM 736 C C . GLU A 1 92 ? -23.968 4.310 33.583 1.00 75.25 92 GLU A C 1
ATOM 738 O O . GLU A 1 92 ? -24.714 4.237 34.556 1.00 75.25 92 GLU A O 1
ATOM 743 N N . GLN A 1 93 ? -22.801 3.668 33.545 1.00 71.31 93 GLN A N 1
ATOM 744 C CA . GLN A 1 93 ? -22.335 2.806 34.624 1.00 71.31 93 GLN A CA 1
ATOM 745 C C . GLN A 1 93 ? -22.113 3.585 35.928 1.00 71.31 93 GLN A C 1
ATOM 747 O O . GLN A 1 93 ? -22.582 3.149 36.974 1.00 71.31 93 GLN A O 1
ATOM 752 N N . LEU A 1 94 ? -21.510 4.776 35.865 1.00 70.38 94 LEU A N 1
ATOM 753 C CA . LEU A 1 94 ? -21.371 5.670 37.020 1.00 70.38 94 LEU A CA 1
ATOM 754 C C . LEU A 1 94 ? -22.725 6.162 37.551 1.00 70.38 94 LEU A C 1
ATOM 756 O O . LEU A 1 94 ? -22.892 6.309 38.759 1.00 70.38 94 LEU A O 1
ATOM 760 N N . SER A 1 95 ? -23.706 6.395 36.675 1.00 67.62 95 SER A N 1
ATOM 761 C CA . SER A 1 95 ? -25.071 6.745 37.081 1.00 67.62 95 SER A CA 1
ATOM 762 C C . SER A 1 95 ? -25.780 5.581 37.781 1.00 67.62 95 SER A C 1
ATOM 764 O O . SER A 1 95 ? -26.529 5.805 38.731 1.00 67.62 95 SER A O 1
ATOM 766 N N . ILE A 1 96 ? -25.557 4.348 37.325 1.00 60.78 96 ILE A N 1
ATOM 767 C CA . ILE A 1 96 ? -26.102 3.131 37.941 1.00 60.78 96 ILE A CA 1
ATOM 768 C C . ILE A 1 96 ? -25.434 2.871 39.297 1.00 60.78 96 ILE A C 1
ATOM 770 O O . ILE A 1 96 ? -26.126 2.595 40.274 1.00 60.78 96 ILE A O 1
ATOM 774 N N . ASP A 1 97 ? -24.113 3.022 39.381 1.00 55.94 97 ASP A N 1
ATOM 775 C CA . ASP A 1 97 ? -23.351 2.818 40.616 1.00 55.94 97 ASP A CA 1
ATOM 776 C C . ASP A 1 97 ? -23.619 3.945 41.639 1.00 55.94 97 ASP A C 1
ATOM 778 O O . ASP A 1 97 ? -23.682 3.698 42.843 1.00 55.94 97 ASP A O 1
ATOM 782 N N . GLY A 1 98 ? -23.881 5.173 41.175 1.00 49.19 98 GLY A N 1
ATOM 783 C CA . GLY A 1 98 ? -24.333 6.291 42.010 1.00 49.19 98 GLY A CA 1
ATOM 784 C C . GLY A 1 98 ? -25.761 6.125 42.545 1.00 49.19 98 GLY A C 1
ATOM 785 O O . GLY A 1 98 ? -26.048 6.562 43.658 1.00 49.19 98 GLY A O 1
ATOM 786 N N . ALA A 1 99 ? -26.641 5.446 41.803 1.00 44.97 99 ALA A N 1
ATOM 787 C CA . ALA A 1 99 ? -27.989 5.088 42.255 1.00 44.97 99 ALA A CA 1
ATOM 788 C C . ALA A 1 99 ? -28.015 3.873 43.209 1.00 44.97 99 ALA A C 1
ATOM 790 O O . ALA A 1 99 ? -29.040 3.616 43.837 1.00 44.97 99 ALA A O 1
ATOM 791 N N . GLN A 1 100 ? -26.899 3.142 43.344 1.00 43.41 100 GLN A N 1
ATOM 792 C CA . GLN A 1 100 ? -26.729 2.039 44.299 1.00 43.41 100 GLN A CA 1
ATOM 793 C C . GLN A 1 100 ? -26.021 2.436 45.601 1.00 43.41 100 GLN A C 1
ATOM 795 O O . GLN A 1 100 ? -25.808 1.573 46.451 1.00 43.41 100 GLN A O 1
ATOM 800 N N . LEU A 1 101 ? -25.692 3.714 45.819 1.00 34.59 101 LEU A N 1
ATOM 801 C CA . LEU A 1 101 ? -25.388 4.190 47.168 1.00 34.59 101 LEU A CA 1
ATOM 802 C C . LEU A 1 101 ? -26.709 4.247 47.947 1.00 34.59 101 LEU A C 1
ATOM 804 O O . LEU A 1 101 ? -27.549 5.095 47.635 1.00 34.59 101 LEU A O 1
ATOM 808 N N . PRO A 1 102 ? -26.925 3.401 48.974 1.00 36.06 102 PRO A N 1
ATOM 809 C CA . PRO A 1 102 ? -28.009 3.653 49.896 1.00 36.06 102 PRO A CA 1
ATOM 810 C C . PRO A 1 102 ? -27.714 5.010 50.521 1.00 36.06 102 PRO A C 1
ATOM 812 O O . PRO A 1 102 ? -26.609 5.246 51.027 1.00 36.06 102 PRO A O 1
ATOM 815 N N . LEU A 1 103 ? -28.709 5.894 50.467 1.00 32.78 103 LEU A N 1
ATOM 816 C CA . LEU A 1 103 ? -28.850 6.994 51.404 1.00 32.78 103 LEU A CA 1
ATOM 817 C C . LEU A 1 103 ? -28.360 6.493 52.769 1.00 32.78 103 LEU A C 1
ATOM 819 O O . LEU A 1 103 ? -28.941 5.573 53.346 1.00 32.78 103 LEU A O 1
ATOM 823 N N . LYS A 1 104 ? -27.267 7.072 53.273 1.00 35.06 104 LYS A N 1
ATOM 824 C CA . LYS A 1 104 ? -26.930 6.983 54.692 1.00 35.06 104 LYS A CA 1
ATOM 825 C C . LYS A 1 104 ? -27.995 7.771 55.450 1.00 35.06 104 LYS A C 1
ATOM 827 O O . LYS A 1 104 ? -27.752 8.891 55.882 1.00 35.06 104 LYS A O 1
ATOM 832 N N . GLU A 1 105 ? -29.168 7.177 55.604 1.00 31.81 105 GLU A N 1
ATOM 833 C CA . GLU A 1 105 ? -29.976 7.402 56.786 1.00 31.81 105 GLU A CA 1
ATOM 834 C C . GLU A 1 105 ? -29.402 6.500 57.877 1.00 31.81 105 GLU A C 1
ATOM 836 O O . GLU A 1 105 ? -29.449 5.273 57.837 1.00 31.81 105 GLU A O 1
ATOM 841 N N . SER A 1 106 ? -28.738 7.169 58.813 1.00 35.69 106 SER A N 1
ATOM 842 C CA . SER A 1 106 ? -28.596 6.783 60.211 1.00 35.69 106 SER A CA 1
ATOM 843 C C . SER A 1 106 ? -29.659 5.787 60.678 1.00 35.69 106 SER A C 1
ATOM 845 O O . SER A 1 106 ? -30.837 6.123 60.639 1.00 35.69 106 SER A O 1
ATOM 847 N N . THR A 1 107 ? -29.254 4.614 61.174 1.00 29.03 107 THR A N 1
ATOM 848 C CA . THR A 1 107 ? -29.444 4.142 62.564 1.00 29.03 107 THR A CA 1
ATOM 849 C C . THR A 1 107 ? -28.632 2.847 62.763 1.00 29.03 107 THR A C 1
ATOM 851 O O . THR A 1 107 ? -28.256 2.162 61.818 1.00 29.03 107 THR A O 1
ATOM 854 N N . GLU A 1 108 ? -28.269 2.610 64.013 1.00 32.25 108 GLU A N 1
ATOM 855 C CA . GLU A 1 108 ? -27.305 1.679 64.587 1.00 32.25 108 GLU A CA 1
ATOM 856 C C . GLU A 1 108 ? -27.472 0.174 64.279 1.00 32.25 108 GLU A C 1
ATOM 858 O O . GLU A 1 108 ? -28.552 -0.321 63.986 1.00 32.25 108 GLU A O 1
ATOM 863 N N . GLN A 1 109 ? -26.359 -0.543 64.505 1.00 35.59 109 GLN A N 1
ATOM 864 C CA . GLN A 1 109 ? -26.276 -1.938 64.969 1.00 35.59 109 GLN A CA 1
ATOM 865 C C . GLN A 1 109 ? -26.864 -3.047 64.075 1.00 35.59 109 GLN A C 1
ATOM 867 O O . GLN A 1 109 ? -28.022 -3.427 64.182 1.00 35.59 109 GLN A O 1
ATOM 872 N N . ASN A 1 110 ? -25.986 -3.731 63.332 1.00 26.92 110 ASN A N 1
ATOM 873 C CA . ASN A 1 110 ? -25.516 -5.071 63.722 1.00 26.92 110 ASN A CA 1
ATOM 874 C C . ASN A 1 110 ? -24.526 -5.6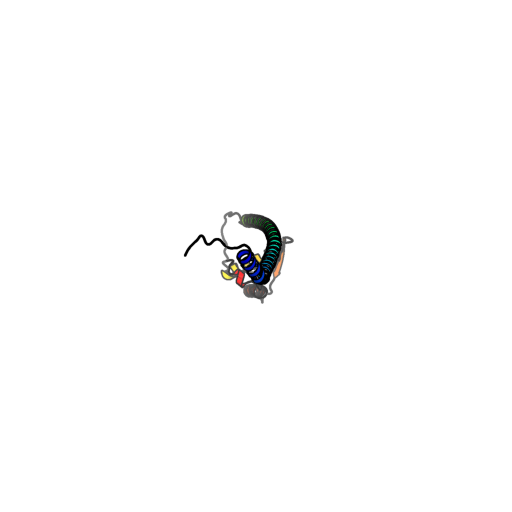33 62.690 1.00 26.92 110 ASN A C 1
ATOM 876 O O . ASN A 1 110 ? -24.863 -5.920 61.546 1.00 26.92 110 ASN A O 1
ATOM 880 N N . LYS A 1 111 ? -23.284 -5.831 63.138 1.00 29.20 111 LYS A N 1
ATOM 881 C CA . LYS A 1 111 ? -22.321 -6.742 62.510 1.00 29.20 111 LYS A CA 1
ATOM 882 C C . LYS A 1 111 ? -22.850 -8.174 62.683 1.00 29.20 111 LYS A C 1
ATOM 884 O O . LYS A 1 111 ? -23.238 -8.530 63.793 1.00 29.20 111 LYS A O 1
ATOM 889 N N . PRO A 1 112 ? -22.724 -9.021 61.655 1.00 33.53 112 PRO A N 1
ATOM 890 C CA . PRO A 1 112 ? -21.779 -10.118 61.806 1.00 33.53 112 PRO A CA 1
ATOM 891 C C . PRO A 1 112 ? -20.642 -9.937 60.813 1.00 33.53 112 PRO A C 1
ATOM 893 O O . PRO A 1 112 ? -20.813 -9.866 59.600 1.00 33.53 112 PRO A O 1
ATOM 896 N N . GLN A 1 113 ? -19.453 -9.829 61.380 1.00 36.03 113 GLN A N 1
ATOM 897 C CA . GLN A 1 113 ? -18.189 -9.752 60.681 1.00 36.03 113 GLN A CA 1
ATOM 898 C C . GLN A 1 113 ? -17.847 -11.161 60.180 1.00 36.03 113 GLN A C 1
ATOM 900 O O . GLN A 1 113 ? -17.176 -11.915 60.873 1.00 36.03 113 GLN A O 1
ATOM 905 N N . GLY A 1 114 ? -18.344 -11.533 59.001 1.00 33.91 114 GLY A N 1
ATOM 906 C CA . GLY A 1 114 ? -17.794 -12.657 58.249 1.00 33.91 114 GLY A CA 1
ATOM 907 C C . GLY A 1 114 ? -16.491 -12.198 57.608 1.00 33.91 114 GLY A C 1
ATOM 908 O O . GLY A 1 114 ? -16.523 -11.417 56.658 1.00 33.91 114 GLY A O 1
ATOM 909 N N . SER A 1 115 ? -15.349 -12.611 58.161 1.00 40.53 115 SER A N 1
ATOM 910 C CA . SER A 1 115 ? -14.027 -12.374 57.576 1.00 40.53 115 SER A CA 1
ATOM 911 C C . SER A 1 115 ? -13.937 -13.103 56.237 1.00 40.53 115 SER A C 1
ATOM 913 O O . SER A 1 115 ? -13.551 -14.266 56.171 1.00 40.53 115 SER A O 1
ATOM 915 N N . THR A 1 116 ? -14.362 -12.432 55.174 1.00 52.44 116 THR A N 1
ATOM 916 C CA . THR A 1 116 ? -14.126 -12.891 53.809 1.00 52.44 116 THR A CA 1
ATOM 917 C C . THR A 1 116 ? -12.747 -12.374 53.432 1.00 52.44 116 THR A C 1
ATOM 919 O O . THR A 1 116 ? -12.518 -11.166 53.525 1.00 52.44 116 THR A O 1
ATOM 922 N N . ASP A 1 117 ? -11.819 -13.269 53.087 1.00 54.88 117 ASP A N 1
ATOM 923 C CA . ASP A 1 117 ? -10.477 -12.865 52.669 1.00 54.88 117 ASP A CA 1
ATOM 924 C C . ASP A 1 117 ? -10.565 -11.838 51.524 1.00 54.88 117 ASP A C 1
ATOM 926 O O . ASP A 1 117 ? -11.380 -12.001 50.606 1.00 54.88 117 ASP A O 1
ATOM 930 N N . PRO A 1 118 ? -9.735 -10.779 51.541 1.00 56.50 118 PRO A N 1
ATOM 931 C CA . PRO A 1 118 ? -9.771 -9.722 50.530 1.00 56.50 118 PRO A CA 1
ATOM 932 C C . PRO A 1 118 ? -9.536 -10.248 49.102 1.00 56.50 118 PRO A C 1
ATOM 934 O O . PRO A 1 118 ? -10.010 -9.639 48.143 1.00 56.50 118 PRO A O 1
ATOM 937 N N . SER A 1 119 ? -8.879 -11.405 48.944 1.00 58.25 119 SER A N 1
ATOM 938 C CA . SER A 1 119 ? -8.712 -12.073 47.646 1.00 58.25 119 SER A CA 1
ATOM 939 C C . SER A 1 119 ? -10.037 -12.597 47.077 1.00 58.25 119 SER A C 1
ATOM 941 O O . SER A 1 119 ? -10.305 -12.423 45.890 1.00 58.25 119 SER A O 1
ATOM 943 N N . HIS A 1 120 ? -10.912 -13.171 47.910 1.00 62.53 120 HIS A N 1
ATOM 944 C CA . HIS A 1 120 ? -12.194 -13.715 47.459 1.00 62.53 120 HIS A CA 1
ATOM 945 C C . HIS A 1 120 ? -13.162 -12.612 47.027 1.00 62.53 120 HIS A C 1
ATOM 947 O O . HIS A 1 120 ? -13.889 -12.788 46.053 1.00 62.53 120 HIS A O 1
ATOM 953 N N . GLN A 1 121 ? -13.140 -11.460 47.701 1.00 64.69 121 GLN A N 1
ATOM 954 C CA . GLN A 1 121 ? -13.969 -10.315 47.320 1.00 64.69 121 GLN A CA 1
ATOM 955 C C . GLN A 1 121 ? -13.534 -9.730 45.966 1.00 64.69 121 GLN A C 1
ATOM 957 O O . GLN A 1 121 ? -14.372 -9.370 45.138 1.00 64.69 121 GLN A O 1
ATOM 962 N N . MET A 1 122 ? -12.225 -9.679 45.713 1.00 63.19 122 MET A N 1
ATOM 963 C CA . MET A 1 122 ? -11.666 -9.223 44.439 1.00 63.19 122 MET A CA 1
ATOM 964 C C . MET A 1 122 ? -11.996 -10.181 43.286 1.00 63.19 122 MET A C 1
ATOM 966 O O . MET A 1 122 ? -12.416 -9.746 42.212 1.00 63.19 122 MET A O 1
ATOM 970 N N . ASN A 1 123 ? -11.897 -11.484 43.544 1.00 66.69 123 ASN A N 1
ATOM 971 C CA . ASN A 1 123 ? -12.282 -12.542 42.613 1.00 66.69 123 ASN A CA 1
ATOM 972 C C . ASN A 1 123 ? -13.780 -12.489 42.268 1.00 66.69 123 ASN A C 1
ATOM 974 O O . ASN A 1 123 ? -14.154 -12.548 41.099 1.00 66.69 123 ASN A O 1
ATOM 978 N N . GLU A 1 124 ? -14.647 -12.288 43.261 1.00 68.62 124 GLU A N 1
ATOM 979 C CA . GLU A 1 124 ? -16.097 -12.177 43.061 1.00 68.62 124 GLU A CA 1
ATOM 980 C C . GLU A 1 124 ? -16.482 -10.926 42.253 1.00 68.62 124 GLU A C 1
ATOM 982 O O . GLU A 1 124 ? -17.357 -10.986 41.384 1.00 68.62 124 GLU A O 1
ATOM 987 N N . MET A 1 125 ? -15.798 -9.796 42.465 1.00 68.50 125 MET A N 1
ATOM 988 C CA . MET A 1 125 ? -15.993 -8.592 41.649 1.00 68.50 125 MET A CA 1
ATOM 989 C C . MET A 1 125 ? -15.615 -8.825 40.182 1.00 68.50 125 MET A C 1
ATOM 991 O O . MET A 1 125 ? -16.348 -8.411 39.278 1.00 68.50 125 MET A O 1
ATOM 995 N N . LEU A 1 126 ? -14.503 -9.516 39.925 1.00 68.69 126 LEU A N 1
ATOM 996 C CA . LEU A 1 126 ? -14.062 -9.822 38.565 1.00 68.69 126 LEU A CA 1
ATOM 997 C C . LEU A 1 126 ? -14.999 -10.840 37.882 1.00 68.69 126 LEU A C 1
ATOM 999 O O . LEU A 1 126 ? -15.320 -10.676 36.701 1.00 68.69 126 LEU A O 1
ATOM 1003 N N . LEU A 1 127 ? -15.506 -11.833 38.627 1.00 71.94 127 LEU A N 1
ATOM 1004 C CA . LEU A 1 127 ? -16.492 -12.814 38.148 1.00 71.94 127 LEU A CA 1
ATOM 1005 C C . LEU A 1 127 ? -17.761 -12.117 37.691 1.00 71.94 127 LEU A C 1
ATOM 1007 O O . LEU A 1 127 ? -18.221 -12.308 36.566 1.00 71.94 127 LEU A O 1
ATOM 1011 N N . ASN A 1 128 ? -18.292 -11.254 38.550 1.00 73.94 128 ASN A N 1
ATOM 1012 C CA . ASN A 1 128 ? -19.499 -10.500 38.264 1.00 73.94 128 ASN A CA 1
ATOM 1013 C C . ASN A 1 128 ? -19.314 -9.526 37.106 1.00 73.94 128 ASN A C 1
ATOM 1015 O O . ASN A 1 128 ? -20.233 -9.343 36.309 1.00 73.94 128 ASN A O 1
ATOM 1019 N N . ARG A 1 129 ? -18.119 -8.953 36.938 1.00 71.19 129 ARG A N 1
ATOM 1020 C CA . ARG A 1 129 ? -17.800 -8.131 35.766 1.00 71.19 129 ARG A CA 1
ATOM 1021 C C . ARG A 1 129 ? -17.847 -8.944 34.472 1.00 71.19 129 ARG A C 1
ATOM 1023 O O . ARG A 1 129 ? -18.381 -8.457 33.475 1.00 71.19 129 ARG A O 1
ATOM 1030 N N . PHE A 1 130 ? -17.318 -10.167 34.477 1.00 68.25 130 PHE A N 1
ATOM 1031 C CA . PHE A 1 130 ? -17.356 -11.056 33.315 1.00 68.25 130 PHE A CA 1
ATOM 1032 C C . PHE A 1 130 ? -18.786 -11.506 32.994 1.00 68.25 130 PHE A C 1
ATOM 1034 O O . PHE A 1 130 ? -19.253 -11.335 31.867 1.00 68.25 130 PHE A O 1
ATOM 1041 N N . LEU A 1 131 ? -19.501 -12.016 33.997 1.00 70.62 131 LEU A N 1
ATOM 1042 C CA . LEU A 1 131 ? -20.871 -12.505 33.854 1.00 70.62 131 LEU A CA 1
ATOM 1043 C C . LEU A 1 131 ? -21.837 -11.400 33.421 1.00 70.62 131 LEU A C 1
ATOM 1045 O O . LEU A 1 131 ? -22.684 -11.632 32.560 1.00 70.62 131 LEU A O 1
ATOM 1049 N N . ARG A 1 132 ? -21.662 -10.173 33.919 1.00 71.06 132 ARG A N 1
ATOM 1050 C CA . ARG A 1 132 ? -22.448 -9.020 33.472 1.00 71.06 132 ARG A CA 1
ATOM 1051 C C . ARG A 1 132 ? -22.157 -8.670 32.017 1.00 71.06 132 ARG A C 1
ATOM 1053 O O . ARG A 1 132 ? -23.086 -8.393 31.270 1.00 71.06 132 ARG A O 1
ATOM 1060 N N . LYS A 1 133 ? -20.886 -8.699 31.606 1.00 67.00 133 LYS A N 1
ATOM 1061 C CA . LYS A 1 133 ? -20.462 -8.278 30.263 1.00 67.00 133 LYS A CA 1
ATOM 1062 C C . LYS A 1 133 ? -20.829 -9.278 29.166 1.00 67.00 133 LYS A C 1
ATOM 1064 O O . LYS A 1 133 ? -21.154 -8.855 28.061 1.00 67.00 133 LYS A O 1
ATOM 1069 N N . TYR A 1 134 ? -20.742 -10.576 29.447 1.00 66.94 134 TYR A N 1
ATOM 1070 C CA . TYR A 1 134 ? -20.879 -11.615 28.419 1.00 66.94 134 TYR A CA 1
ATOM 1071 C C . TYR A 1 134 ? -22.099 -12.516 28.601 1.00 66.94 134 TYR A C 1
ATOM 1073 O O . TYR A 1 134 ? -22.489 -13.196 27.654 1.00 66.94 134 TYR A O 1
ATOM 1081 N N . CYS A 1 135 ? -22.710 -12.526 29.788 1.00 66.25 135 CYS A N 1
ATOM 1082 C CA . CYS A 1 135 ? -23.817 -13.428 30.105 1.00 66.25 135 CYS A CA 1
ATOM 1083 C C . CYS A 1 135 ? -25.078 -12.701 30.596 1.00 66.25 135 CYS A C 1
ATOM 1085 O O . CYS A 1 135 ? -26.103 -13.354 30.748 1.00 66.25 135 CYS A O 1
ATOM 1087 N N . ASN A 1 136 ? -25.036 -11.380 30.828 1.00 74.88 136 ASN A N 1
ATOM 1088 C CA . ASN A 1 136 ? -26.105 -10.624 31.493 1.00 74.88 136 ASN A CA 1
ATOM 1089 C C . ASN A 1 136 ? -26.524 -11.252 32.834 1.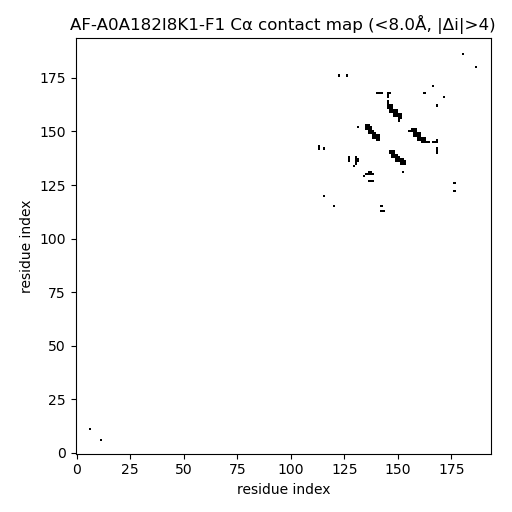00 74.88 136 ASN A C 1
ATOM 1091 O O . ASN A 1 136 ? -27.704 -11.281 33.168 1.00 74.88 136 ASN A O 1
ATOM 1095 N N . LEU A 1 137 ? -25.565 -11.768 33.605 1.00 74.75 137 LEU A N 1
ATOM 1096 C CA . LEU A 1 137 ? -25.813 -12.368 34.916 1.00 74.75 137 LEU A CA 1
ATOM 1097 C C . LEU A 1 137 ? -25.047 -11.618 36.007 1.00 74.75 137 LEU A C 1
ATOM 1099 O O . LEU A 1 137 ? -23.951 -11.109 35.776 1.00 74.75 137 LEU A O 1
ATOM 1103 N N . TYR A 1 138 ? -25.606 -11.599 37.211 1.00 75.94 138 TYR A N 1
ATOM 1104 C CA . TYR A 1 138 ? -24.943 -11.150 38.429 1.00 75.94 138 TYR A CA 1
ATOM 1105 C C . TYR A 1 138 ? -25.110 -12.211 39.514 1.00 75.94 138 TYR A C 1
ATOM 1107 O O . TYR A 1 138 ? -26.215 -12.672 39.768 1.00 75.94 138 TYR A O 1
ATOM 1115 N N . VAL A 1 139 ? -24.018 -12.613 40.147 1.00 77.81 139 VAL A N 1
ATOM 1116 C CA . VAL A 1 139 ? -23.968 -13.691 41.131 1.00 77.81 139 VAL A CA 1
ATOM 1117 C C . VAL A 1 139 ? -23.572 -13.113 42.481 1.00 77.81 139 VAL A C 1
ATOM 1119 O O . VAL A 1 139 ? -22.534 -12.474 42.619 1.00 77.81 139 VAL A O 1
ATOM 1122 N N . GLN A 1 140 ? -24.394 -13.366 43.490 1.00 76.06 140 GLN A N 1
ATOM 1123 C CA . GLN A 1 140 ? -24.132 -13.003 44.871 1.00 76.06 140 GLN A CA 1
ATOM 1124 C C . GLN A 1 140 ? -23.940 -14.279 45.682 1.00 76.06 140 GLN A C 1
ATOM 1126 O O . GLN A 1 140 ? -24.856 -15.101 45.803 1.00 76.06 140 GLN A O 1
ATOM 1131 N N . PHE A 1 141 ? -22.756 -14.436 46.265 1.00 70.88 141 PHE A N 1
ATOM 1132 C CA . PHE A 1 141 ? -22.485 -15.559 47.147 1.00 70.88 141 PHE A CA 1
ATOM 1133 C C . PHE A 1 141 ? -22.809 -15.169 48.589 1.00 70.88 141 PHE A C 1
ATOM 1135 O O . PHE A 1 141 ? -22.227 -14.237 49.144 1.00 70.88 141 PHE A O 1
ATOM 1142 N N . ASN A 1 142 ? -23.710 -15.904 49.240 1.00 64.12 142 ASN A N 1
ATOM 1143 C CA . ASN A 1 142 ? -23.986 -15.669 50.652 1.00 64.12 142 ASN A CA 1
ATOM 1144 C C . ASN A 1 142 ? -22.818 -16.209 51.496 1.00 64.12 142 ASN A C 1
ATOM 1146 O O . ASN A 1 142 ? -22.497 -17.390 51.431 1.00 64.12 142 ASN A O 1
ATOM 1150 N N . ALA A 1 143 ? -22.161 -15.348 52.277 1.00 57.50 143 ALA A N 1
ATOM 1151 C CA . ALA A 1 143 ? -21.074 -15.764 53.169 1.00 57.50 143 ALA A CA 1
ATOM 1152 C C . ALA A 1 143 ? -21.573 -16.584 54.375 1.00 57.50 143 ALA A C 1
ATOM 1154 O O . ALA A 1 143 ? -20.786 -17.273 55.016 1.00 57.50 143 ALA A O 1
ATOM 1155 N N . CYS A 1 144 ? -22.870 -16.500 54.689 1.00 53.56 144 CYS A N 1
ATOM 1156 C CA . CYS A 1 144 ? -23.474 -17.091 55.881 1.00 53.56 144 CYS A CA 1
ATOM 1157 C C . CYS A 1 144 ? -24.553 -18.141 55.563 1.00 53.56 144 CYS A C 1
ATOM 1159 O O . CYS A 1 144 ? -25.205 -18.639 56.477 1.00 53.56 144 CYS A O 1
ATOM 1161 N N . GLY A 1 145 ? -24.770 -18.457 54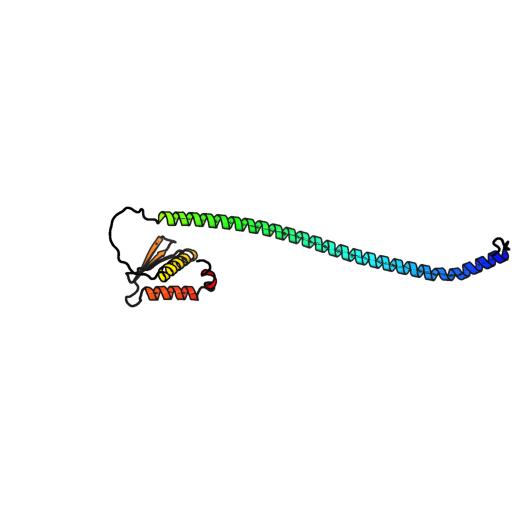.283 1.00 56.72 145 GLY A N 1
ATOM 1162 C CA . GLY A 1 145 ? -25.800 -19.390 53.833 1.00 56.72 145 GLY A CA 1
ATOM 1163 C C . GLY A 1 145 ? -25.278 -20.324 52.751 1.00 56.72 145 GLY A C 1
ATOM 1164 O O . GLY A 1 145 ? -24.427 -19.943 51.952 1.00 56.72 145 GLY A O 1
ATOM 1165 N N . SER A 1 146 ? -25.814 -21.539 52.707 1.00 58.97 146 SER A N 1
ATOM 1166 C CA . SER A 1 146 ? -25.510 -22.568 51.711 1.00 58.97 146 SER A CA 1
ATOM 1167 C C . SER A 1 146 ? -26.219 -22.285 50.381 1.00 58.97 146 SER A C 1
ATOM 1169 O O . SER A 1 146 ? -26.909 -23.132 49.831 1.00 58.97 146 SER A O 1
ATOM 1171 N N . GLY A 1 147 ? -26.103 -21.064 49.855 1.00 62.72 147 GLY A N 1
ATOM 1172 C CA . GLY A 1 147 ? -26.851 -20.645 48.673 1.00 62.72 147 GLY A CA 1
ATOM 1173 C C . GLY A 1 147 ? -26.105 -19.656 47.789 1.00 62.72 147 GLY A C 1
ATOM 1174 O O . GLY A 1 147 ? -25.406 -18.762 48.272 1.00 62.72 147 GLY A O 1
ATOM 1175 N N . ILE A 1 148 ? -26.288 -19.811 46.478 1.00 71.75 148 ILE A N 1
ATOM 1176 C CA . ILE A 1 148 ? -25.881 -18.839 45.462 1.00 71.75 148 ILE A CA 1
ATOM 1177 C C . ILE A 1 148 ? -27.133 -18.171 44.923 1.00 71.75 148 ILE A C 1
ATOM 1179 O O . ILE A 1 148 ? -28.049 -18.847 44.457 1.00 71.75 148 ILE A O 1
ATOM 1183 N N . ARG A 1 149 ? -27.150 -16.841 44.919 1.00 74.19 149 ARG A N 1
ATOM 1184 C CA . ARG A 1 149 ? -28.197 -16.076 44.250 1.00 74.19 149 ARG A CA 1
ATOM 1185 C C . ARG A 1 149 ? -27.672 -15.555 42.919 1.00 74.19 149 ARG A C 1
ATOM 1187 O O . ARG A 1 149 ? -26.623 -14.924 42.876 1.00 74.19 149 ARG A O 1
ATOM 1194 N N . VAL A 1 150 ? -28.403 -15.800 41.842 1.00 76.38 150 VAL A N 1
ATOM 1195 C CA . VAL A 1 150 ? -28.099 -15.319 40.494 1.00 76.38 150 VAL A CA 1
ATOM 1196 C C . VAL A 1 150 ? -29.224 -14.402 40.045 1.00 76.38 150 VAL A C 1
ATOM 1198 O O . VAL A 1 150 ? -30.371 -14.817 39.952 1.00 76.38 150 VAL A O 1
ATOM 1201 N N . LEU A 1 151 ? -28.902 -13.152 39.763 1.00 72.25 151 LEU A N 1
ATOM 1202 C CA . LEU A 1 151 ? -29.777 -12.213 39.086 1.00 72.25 151 LEU A CA 1
ATOM 1203 C C . LEU A 1 151 ? -29.513 -12.293 37.585 1.00 72.25 151 LEU A C 1
ATOM 1205 O O . LEU A 1 151 ? -28.396 -12.041 37.130 1.00 72.25 151 LEU A O 1
ATOM 1209 N N . SER A 1 152 ? -30.548 -12.600 36.816 1.00 73.75 152 SER A N 1
ATOM 1210 C CA . SER A 1 152 ? -30.528 -12.375 35.378 1.00 73.75 152 SER A CA 1
ATOM 1211 C C . SER A 1 152 ? -30.847 -10.910 35.100 1.00 73.75 152 SER A C 1
ATOM 1213 O O . SER A 1 152 ? -31.895 -10.397 35.478 1.00 73.75 152 SER A O 1
ATOM 1215 N N . LEU A 1 153 ? -29.922 -10.220 34.441 1.00 69.06 153 LEU A N 1
ATOM 1216 C CA . LEU A 1 153 ? -30.059 -8.821 34.032 1.00 69.06 153 LEU A CA 1
ATOM 1217 C C . LEU A 1 153 ? -30.864 -8.677 32.732 1.00 69.06 153 LEU A C 1
ATOM 1219 O O . LEU A 1 153 ? -31.150 -7.561 32.312 1.00 69.06 153 LEU A O 1
ATOM 1223 N N . ALA A 1 154 ? -31.212 -9.793 32.081 1.00 68.12 154 ALA A N 1
ATOM 1224 C CA . ALA A 1 154 ? -32.040 -9.799 30.878 1.00 68.12 154 ALA A CA 1
ATOM 1225 C C . ALA A 1 154 ? -33.540 -9.663 31.200 1.00 68.12 154 ALA A C 1
ATOM 1227 O O . ALA A 1 154 ? -34.272 -9.015 30.458 1.00 68.12 154 ALA A O 1
ATOM 1228 N N . ASP A 1 155 ? -33.992 -10.260 32.303 1.00 78.50 155 ASP A N 1
ATOM 1229 C CA . ASP A 1 155 ? -35.398 -10.313 32.732 1.00 78.50 155 ASP A CA 1
ATOM 1230 C C . ASP A 1 155 ? -35.611 -9.834 34.184 1.00 78.50 155 ASP A C 1
ATOM 1232 O O . ASP A 1 155 ? -36.740 -9.845 34.674 1.00 78.50 155 ASP A O 1
ATOM 1236 N N . ASN A 1 156 ? -34.548 -9.381 34.861 1.00 72.94 156 ASN A N 1
ATOM 1237 C CA . ASN A 1 156 ? -34.534 -8.937 36.260 1.00 72.94 156 ASN A CA 1
ATOM 1238 C C . ASN A 1 156 ? -35.078 -9.978 37.254 1.00 72.94 156 ASN A C 1
ATOM 1240 O O . ASN A 1 156 ? -35.638 -9.616 38.293 1.00 72.94 156 ASN A O 1
ATOM 1244 N N . GLN A 1 157 ? -34.908 -11.270 36.961 1.00 66.50 157 GLN A N 1
ATOM 1245 C CA . GLN A 1 157 ? -35.326 -12.348 37.856 1.00 66.50 157 GLN A CA 1
ATOM 1246 C C . GLN A 1 157 ? -34.171 -12.868 38.711 1.00 66.50 157 GLN A C 1
ATOM 1248 O O . GLN A 1 157 ? -33.053 -13.074 38.231 1.00 66.50 157 GLN A O 1
ATOM 1253 N N . TYR A 1 158 ? -34.463 -13.103 39.992 1.00 73.00 158 TYR A N 1
ATOM 1254 C CA . TYR A 1 158 ? -33.543 -13.740 40.927 1.00 73.00 158 TYR A CA 1
ATOM 1255 C C . TYR A 1 158 ? -33.793 -15.246 40.974 1.00 73.00 158 TYR A C 1
ATOM 1257 O O . TYR A 1 158 ? -34.903 -15.697 41.247 1.00 73.00 158 TYR A O 1
ATOM 1265 N N . TYR A 1 159 ? -32.725 -16.007 40.785 1.00 72.50 159 TYR A N 1
ATOM 1266 C CA . TYR A 1 159 ? -32.672 -17.451 40.938 1.00 72.50 159 TYR A CA 1
ATOM 1267 C C . TYR A 1 159 ? -31.808 -17.774 42.152 1.00 72.50 159 TYR A C 1
ATOM 1269 O O . TYR A 1 159 ? -30.674 -17.310 42.252 1.00 72.50 159 TYR A O 1
ATOM 1277 N N . GLU A 1 160 ? -32.336 -18.545 43.095 1.00 72.94 160 GLU A N 1
ATOM 1278 C CA . GLU A 1 160 ? -31.595 -18.971 44.281 1.00 72.94 160 GLU A CA 1
ATOM 1279 C C . GLU A 1 160 ? -31.315 -20.469 44.191 1.00 72.94 160 GLU A C 1
ATOM 1281 O O . GLU A 1 160 ? -32.226 -21.289 44.084 1.00 72.94 160 GLU A O 1
ATOM 1286 N N . PHE A 1 161 ? -30.032 -20.812 44.195 1.00 70.19 161 PHE A N 1
ATOM 1287 C CA . PHE A 1 161 ? -29.542 -22.176 44.145 1.00 70.19 161 PHE A CA 1
ATOM 1288 C C . PHE A 1 161 ? -29.050 -22.554 45.535 1.00 70.19 161 PHE A C 1
ATOM 1290 O O . PHE A 1 161 ? -27.988 -22.102 45.965 1.00 70.19 161 PHE A O 1
ATOM 1297 N N . CYS A 1 162 ? -29.823 -23.381 46.236 1.00 65.94 162 CYS A N 1
ATOM 1298 C CA . CYS A 1 162 ? -29.374 -24.005 47.473 1.00 65.94 162 CYS A CA 1
ATOM 1299 C C . CYS A 1 162 ? -28.281 -25.027 47.143 1.00 65.94 162 CYS A C 1
ATOM 1301 O O . CYS A 1 162 ? -28.496 -25.984 46.399 1.00 65.94 162 CYS A O 1
ATOM 1303 N N . LEU A 1 163 ? -27.099 -24.806 47.692 1.00 65.00 163 LEU A N 1
ATOM 1304 C CA . LEU A 1 163 ? -26.008 -25.757 47.711 1.00 65.00 163 LEU A CA 1
ATOM 1305 C C . LEU A 1 163 ? -26.286 -26.730 48.851 1.00 65.00 163 LEU A C 1
ATOM 1307 O O . LEU A 1 163 ? -26.462 -26.320 49.993 1.00 65.00 163 LEU A O 1
ATOM 1311 N N . ASN A 1 164 ? -26.353 -28.021 48.548 1.00 59.06 164 ASN A N 1
ATOM 1312 C CA . ASN A 1 164 ? -26.507 -29.033 49.588 1.00 59.06 164 ASN A CA 1
ATOM 1313 C C . ASN A 1 164 ? -25.350 -28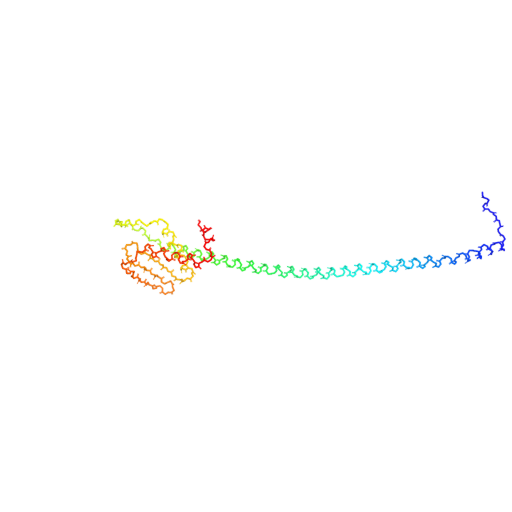.916 50.600 1.00 59.06 164 ASN A C 1
ATOM 1315 O O . ASN A 1 164 ? -24.218 -28.629 50.196 1.00 59.06 164 ASN A O 1
ATOM 1319 N N . ASP A 1 165 ? -25.639 -29.187 51.881 1.00 55.84 165 ASP A N 1
ATOM 1320 C CA . ASP A 1 165 ? -24.783 -28.992 53.075 1.00 55.84 165 ASP A CA 1
ATOM 1321 C C . ASP A 1 165 ? -23.356 -29.579 52.997 1.00 55.84 165 ASP A C 1
ATOM 1323 O O . ASP A 1 165 ? -22.531 -29.356 53.879 1.00 55.84 165 ASP A O 1
ATOM 1327 N N . THR A 1 166 ? -23.034 -30.329 51.945 1.00 53.56 166 THR A N 1
ATOM 1328 C CA . THR A 1 166 ? -21.728 -30.946 51.701 1.00 53.56 166 THR A CA 1
ATOM 1329 C C . THR A 1 166 ? -20.748 -30.069 50.924 1.00 53.56 166 THR A C 1
ATOM 1331 O O . THR A 1 166 ? -19.581 -30.434 50.840 1.00 53.56 166 THR A O 1
ATOM 1334 N N . THR A 1 167 ? -21.185 -28.952 50.332 1.00 57.06 167 THR A N 1
ATOM 1335 C CA . THR A 1 167 ? -20.314 -28.116 49.484 1.00 57.06 167 THR A CA 1
ATOM 1336 C C . THR A 1 167 ? -20.039 -26.794 50.178 1.00 57.06 167 THR A C 1
ATOM 1338 O O . THR A 1 167 ? -20.924 -25.945 50.295 1.00 57.06 167 THR A O 1
ATOM 1341 N N . ASN A 1 168 ? -18.807 -26.610 50.648 1.00 63.00 168 ASN A N 1
ATOM 1342 C CA . ASN A 1 168 ? -18.389 -25.339 51.214 1.00 63.00 168 ASN A CA 1
ATOM 1343 C C . ASN A 1 168 ? -18.473 -24.261 50.119 1.00 63.00 168 ASN A C 1
ATOM 1345 O O . ASN A 1 168 ? -17.913 -24.413 49.032 1.00 63.00 168 ASN A O 1
ATOM 1349 N N . VAL A 1 169 ? -19.173 -23.160 50.401 1.00 62.12 169 VAL A N 1
ATOM 1350 C CA . VAL A 1 169 ? -19.330 -22.026 49.477 1.00 62.12 169 VAL A CA 1
ATOM 1351 C C . VAL A 1 169 ? -17.965 -21.507 49.005 1.00 62.12 169 VAL A C 1
ATOM 1353 O O . VAL A 1 169 ? -17.841 -21.089 47.857 1.00 62.12 169 VAL A O 1
ATOM 1356 N N . ALA A 1 170 ? -16.929 -21.583 49.847 1.00 63.31 170 ALA A N 1
ATOM 1357 C CA . ALA A 1 170 ? -15.563 -21.212 49.483 1.00 63.31 170 ALA A CA 1
ATOM 1358 C C . ALA A 1 170 ? -14.948 -22.140 48.416 1.00 63.31 170 ALA A C 1
ATOM 1360 O O . ALA A 1 170 ? -14.342 -21.659 47.463 1.00 63.31 170 ALA A O 1
ATOM 1361 N N . GLU A 1 171 ? -15.155 -23.454 48.518 1.00 65.69 171 GLU A N 1
ATOM 1362 C CA . GLU A 1 171 ? -14.649 -24.426 47.535 1.00 65.69 171 GLU A CA 1
ATOM 1363 C C . GLU A 1 171 ? -15.365 -24.279 46.194 1.00 65.69 171 GLU A C 1
ATOM 1365 O O . GLU A 1 171 ? -14.739 -24.321 45.137 1.00 65.69 171 GLU A O 1
ATOM 1370 N N . LEU A 1 172 ? -16.678 -24.039 46.220 1.00 66.00 172 LEU A N 1
ATOM 1371 C CA . LEU A 1 172 ? -17.430 -23.791 44.997 1.00 66.00 172 LEU A CA 1
ATOM 1372 C C . LEU A 1 172 ? -17.019 -22.477 44.324 1.00 66.00 172 LEU A C 1
ATOM 1374 O O . LEU A 1 172 ? -16.922 -22.431 43.097 1.00 66.00 172 LEU A O 1
ATOM 1378 N N . ARG A 1 173 ? -16.741 -21.426 45.109 1.00 65.94 173 ARG A N 1
ATOM 1379 C CA . ARG A 1 173 ? -16.173 -20.172 44.592 1.00 65.94 173 ARG A CA 1
ATOM 1380 C C . ARG A 1 173 ? -14.861 -20.442 43.866 1.00 65.94 173 ARG A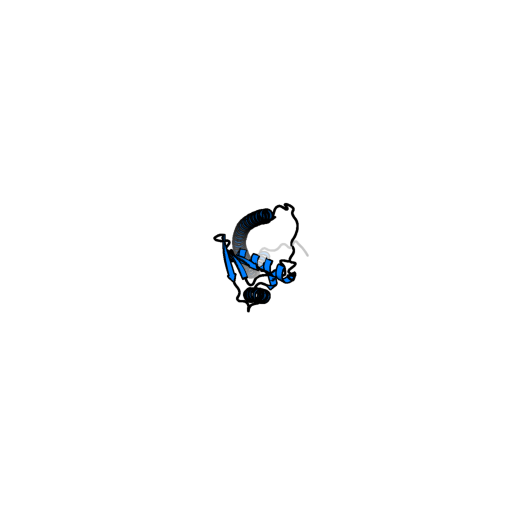 C 1
ATOM 1382 O O . ARG A 1 173 ? -14.744 -20.072 42.702 1.00 65.94 173 ARG A O 1
ATOM 1389 N N . GLU A 1 174 ? -13.927 -21.145 44.501 1.00 65.69 174 GLU A N 1
ATOM 1390 C CA . GLU A 1 174 ? -12.636 -21.487 43.893 1.00 65.69 174 GLU A CA 1
ATOM 1391 C C . GLU A 1 174 ? -12.775 -22.406 42.674 1.00 65.69 174 GLU A C 1
ATOM 1393 O O . GLU A 1 174 ? -12.042 -22.244 41.702 1.00 65.69 174 GLU A O 1
ATOM 1398 N N . HIS A 1 175 ? -13.748 -23.320 42.648 1.00 68.12 175 HIS A N 1
ATOM 1399 C CA . HIS A 1 175 ? -14.016 -24.152 41.473 1.00 68.12 175 HIS A CA 1
ATOM 1400 C C . HIS A 1 175 ? -14.576 -23.361 40.291 1.00 68.12 175 HIS A C 1
ATOM 1402 O O . HIS A 1 175 ? -14.138 -23.569 39.158 1.00 68.12 175 HIS A O 1
ATOM 1408 N N . ILE A 1 176 ? -15.527 -22.452 40.521 1.00 66.81 176 ILE A N 1
ATOM 1409 C CA . ILE A 1 176 ? -16.048 -21.564 39.469 1.00 66.81 176 ILE A CA 1
ATOM 1410 C C . ILE A 1 176 ? -14.909 -20.698 38.931 1.00 66.81 176 ILE A C 1
ATOM 1412 O O . ILE A 1 176 ? -14.764 -20.545 37.718 1.00 66.81 176 ILE A O 1
ATOM 1416 N N . TRP A 1 177 ? -14.064 -20.195 39.828 1.00 64.38 177 TRP A N 1
ATOM 1417 C CA . TRP A 1 177 ? -12.927 -19.363 39.474 1.00 64.38 177 TRP A CA 1
ATOM 1418 C C . TRP A 1 177 ? -11.844 -20.112 38.712 1.00 64.38 177 TRP A C 1
ATOM 1420 O O . TRP A 1 177 ? -11.420 -19.658 37.656 1.00 64.38 177 TRP A O 1
ATOM 1430 N N . SER A 1 178 ? -11.485 -21.309 39.161 1.00 62.62 178 SER A N 1
ATOM 1431 C CA . SER A 1 178 ? -10.528 -22.186 38.486 1.00 62.62 178 SER A CA 1
ATOM 1432 C C . SER A 1 178 ? -11.027 -22.625 37.107 1.00 62.62 178 SER A C 1
ATOM 1434 O O . SER A 1 178 ? -10.247 -22.678 36.161 1.00 62.62 178 SER A O 1
ATOM 1436 N N . ASN A 1 179 ? -12.327 -22.890 36.949 1.00 62.41 179 ASN A N 1
ATOM 1437 C CA . ASN A 1 179 ? -12.911 -23.232 35.650 1.00 62.41 179 ASN A CA 1
ATOM 1438 C C . ASN A 1 179 ? -12.969 -22.029 34.702 1.00 62.41 179 ASN A C 1
ATOM 1440 O O . ASN A 1 179 ? -12.698 -22.174 33.507 1.00 62.41 179 ASN A O 1
ATOM 1444 N N . LEU A 1 180 ? -13.280 -20.834 35.212 1.00 61.09 180 LEU A N 1
ATOM 1445 C CA . LEU A 1 180 ? -13.194 -19.614 34.411 1.00 61.09 180 LEU A CA 1
ATOM 1446 C C . LEU A 1 180 ? -11.739 -19.323 34.024 1.00 61.09 180 LEU A C 1
ATOM 1448 O O . LEU A 1 180 ? -11.464 -18.964 32.881 1.00 61.09 180 LEU A O 1
ATOM 1452 N N . ALA A 1 181 ? -10.808 -19.555 34.951 1.00 57.56 181 ALA A N 1
ATOM 1453 C CA . ALA A 1 181 ? -9.384 -19.410 34.719 1.00 57.56 181 ALA A CA 1
ATOM 1454 C C . ALA A 1 181 ? -8.880 -20.374 33.623 1.00 57.56 181 ALA A C 1
ATOM 1456 O O . ALA A 1 181 ? -8.175 -19.994 32.694 1.00 57.56 181 ALA A O 1
ATOM 1457 N N . ALA A 1 182 ? -9.293 -21.637 33.683 1.00 56.94 182 ALA A N 1
ATOM 1458 C CA . ALA A 1 182 ? -8.872 -22.656 32.728 1.00 56.94 182 ALA A CA 1
ATOM 1459 C C . ALA A 1 182 ? -9.510 -22.501 31.333 1.00 56.94 182 ALA A C 1
ATOM 1461 O O . ALA A 1 182 ? -8.912 -22.904 30.337 1.00 56.94 182 ALA A O 1
ATOM 1462 N N . SER A 1 183 ? -10.721 -21.939 31.242 1.00 55.41 183 SER A N 1
ATOM 1463 C CA . SER A 1 183 ? -11.458 -21.788 29.973 1.00 55.41 183 SER A CA 1
ATOM 1464 C C . SER A 1 183 ? -11.143 -20.495 29.215 1.00 55.41 183 SER A C 1
ATOM 1466 O O . SER A 1 183 ? -11.412 -20.398 28.017 1.00 55.41 183 SER A O 1
ATOM 1468 N N . SER A 1 184 ? -10.545 -19.507 29.879 1.00 52.28 184 SER A N 1
ATOM 1469 C CA . SER A 1 184 ? -10.134 -18.250 29.260 1.00 52.28 184 SER A CA 1
ATOM 1470 C C . SER A 1 184 ? -8.661 -18.326 28.843 1.00 52.28 184 SER A C 1
ATOM 1472 O O . SER A 1 184 ? -7.748 -18.238 29.656 1.00 52.28 184 SER A O 1
ATOM 1474 N N . GLY A 1 185 ? -8.397 -18.410 27.535 1.00 53.06 185 GLY A N 1
ATOM 1475 C CA . GLY A 1 185 ? -7.035 -18.326 26.978 1.00 53.06 185 GLY A CA 1
ATOM 1476 C C . GLY A 1 185 ? -6.352 -16.962 27.169 1.00 53.06 185 GLY A C 1
ATOM 1477 O O . GLY A 1 185 ? -5.270 -16.737 26.631 1.00 53.06 185 GLY A O 1
ATOM 1478 N N . HIS A 1 186 ? -6.983 -16.038 27.899 1.00 47.19 186 HIS A N 1
ATOM 1479 C CA . HIS A 1 186 ? -6.553 -14.656 28.021 1.00 47.19 186 HIS A CA 1
ATOM 1480 C C . HIS A 1 186 ? -6.160 -14.225 29.432 1.00 47.19 186 HIS A C 1
ATOM 1482 O O . HIS A 1 186 ? -5.672 -13.112 29.518 1.00 47.19 186 HIS A O 1
ATOM 1488 N N . LEU A 1 187 ? -6.289 -15.015 30.513 1.00 46.72 187 LEU A N 1
ATOM 1489 C CA . LEU A 1 187 ? -6.090 -14.475 31.882 1.00 46.72 187 LEU A CA 1
ATOM 1490 C C . LEU A 1 187 ? -4.754 -13.775 32.136 1.00 46.72 187 LEU A C 1
ATOM 1492 O O . LEU A 1 187 ? -4.734 -12.807 32.890 1.00 46.72 187 LEU A O 1
ATOM 1496 N N . ASN A 1 188 ? -3.678 -14.170 31.454 1.00 42.47 188 ASN A N 1
ATOM 1497 C CA . ASN A 1 188 ? -2.385 -13.489 31.566 1.00 42.47 188 ASN A CA 1
ATOM 1498 C C . ASN A 1 188 ? -2.434 -12.007 31.129 1.00 42.47 188 ASN A C 1
ATOM 1500 O O . ASN A 1 188 ? -1.542 -11.245 31.475 1.00 42.47 188 ASN A O 1
ATOM 1504 N N . SER A 1 189 ? -3.462 -11.569 30.387 1.00 45.53 189 SER A N 1
ATOM 1505 C CA . SER A 1 189 ? -3.675 -10.161 30.015 1.00 45.53 189 SER A CA 1
ATOM 1506 C C . SER A 1 189 ? -4.600 -9.392 30.970 1.00 45.53 189 SER A C 1
ATOM 1508 O O . SER A 1 189 ? -4.933 -8.240 30.692 1.00 45.53 189 SER A O 1
ATOM 1510 N N . TRP A 1 190 ? -5.099 -10.023 32.037 1.00 44.19 190 TRP A N 1
ATOM 1511 C CA . TRP A 1 190 ? -6.095 -9.427 32.942 1.00 44.19 190 TRP A CA 1
ATOM 1512 C C . TRP A 1 190 ? -5.475 -8.988 34.265 1.00 44.19 190 TRP A C 1
ATOM 1514 O O . TRP A 1 190 ? -6.002 -8.068 34.883 1.00 44.19 190 TRP A O 1
ATOM 1524 N N . GLU A 1 191 ? -4.320 -9.545 34.646 1.00 41.50 191 GLU A N 1
ATOM 1525 C CA . GLU A 1 191 ? -3.489 -8.991 35.727 1.00 41.50 191 GLU A CA 1
ATOM 1526 C C . GLU A 1 191 ? -3.016 -7.561 35.417 1.00 41.50 191 GLU A C 1
ATOM 1528 O O . GLU A 1 191 ? -2.801 -6.778 36.332 1.00 41.50 191 GLU A O 1
ATOM 1533 N N . SER A 1 192 ? -2.944 -7.171 34.138 1.00 39.22 192 SER A N 1
ATOM 1534 C CA . SER A 1 192 ? -2.647 -5.796 33.710 1.00 39.22 192 SER A CA 1
ATOM 1535 C C . SER A 1 192 ? -3.847 -4.830 33.743 1.00 39.22 192 SER A C 1
ATOM 1537 O O . SER A 1 192 ? -3.728 -3.708 33.258 1.00 39.22 192 SER A O 1
ATOM 1539 N N . LEU A 1 193 ? -5.012 -5.258 34.249 1.00 36.28 193 LEU A N 1
ATOM 1540 C CA . LEU A 1 193 ? -6.219 -4.424 34.409 1.00 36.28 193 LEU A CA 1
ATOM 1541 C C . LEU A 1 193 ? -6.561 -4.113 35.880 1.00 36.28 193 LEU A C 1
ATOM 1543 O O . LEU A 1 193 ? -7.644 -3.581 36.147 1.00 36.28 193 LEU A O 1
ATOM 1547 N N . LEU A 1 194 ? -5.653 -4.442 36.802 1.00 30.81 194 LEU A N 1
ATOM 1548 C CA . LEU A 1 194 ? -5.633 -3.987 38.196 1.00 30.81 194 LEU A CA 1
ATOM 1549 C C . LEU A 1 194 ? -4.637 -2.834 38.355 1.00 30.81 194 LEU A C 1
ATOM 1551 O O . LEU A 1 194 ? -4.936 -1.941 39.176 1.00 30.81 194 LEU A O 1
#

Organism: Anopheles arabiensis (NCBI:txid7173)

Secondary structure (DSSP, 8-state):
--S-----HHHHHHHHHHHHHHGGGHHHHHHHHHHHHHHHHHHHHHHHHHHHHHHHHHHHHHHHHHHHHHHHHHHHHHHHHHHHHHHHHHHHHHHHHHHTS----------------HHHHHHHHHHHHHHHHHHSEEEEE-SSSSEEEEEETTTTEEEEEEPPTTS-HHHHHHHHHHHHHHH-TTGGGTGGG-

pLDDT: mean 70.92, std 19.33, range [26.92, 97.88]

Radius of gyration: 47.74 Å; Cα contacts (8 Å, |Δi|>4): 80; chains: 1; bounding box: 96×62×128 Å

Mean predicted aligned error: 20.91 Å

Solvent-accessible surface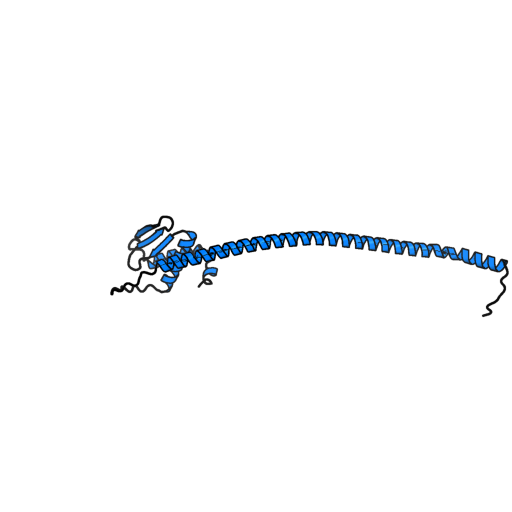 area (backbone atoms only — not comparable to full-atom values): 11428 Å² total; per-residue (Å²): 131,87,88,78,75,87,75,53,71,68,60,48,49,50,53,50,52,53,49,61,65,54,50,69,62,47,60,60,54,51,52,49,51,52,51,52,50,51,51,51,50,54,51,49,52,53,50,51,53,52,50,50,55,51,52,54,51,50,52,52,52,52,52,52,50,53,52,50,52,53,51,49,52,52,50,50,55,50,49,55,55,49,50,54,50,51,53,50,51,52,51,52,48,52,54,53,57,61,69,65,56,73,78,84,70,86,76,83,88,80,84,81,85,74,87,68,56,73,66,58,57,54,50,50,52,53,50,32,52,48,30,43,73,77,66,37,31,39,70,48,75,46,93,88,50,60,38,41,37,35,36,34,69,82,78,73,45,79,44,76,46,75,46,61,96,85,57,56,66,68,58,54,51,51,49,55,48,51,51,54,55,71,71,40,97,54,58,89,68,49,72,79,76,115

Nearest PDB structures (foldseek):
  9er2-assembly1_O  TM=5.194E-01  e=6.399E-01  Homo sapiens
  6orl-assembly1_A  TM=4.943E-01  e=7.266E-01  Escherichia coli
  8v10-assembly1_C  TM=3.876E-01  e=1.134E+00  Saccharomyces cerevisiae